Protein AF-A0A151EGR0-F1 (afdb_monomer_lite)

Sequence (224 aa):
MTYCTKCGKKNDDDAEFCSKCGVRLDTKDKKNSNKKQLKKTGKIIEEKAEEFGKSIEKAGIRFESKFENSIKDFQKWYDNKFKVAGPLIWSFLGLIILRLIISLMDRSGDDVVVLGEISDFLYSYLLILFGLMLLNFYNSYLNRTYKKQYRFISPAISTISCVVTLWILSKILIIIDTNLEIPFLASIANFIDEYIFVIFIVILLLGYCFELIIKPFAKEVSKK

Secondary structure (DSSP, 8-state):
-EE-TTT--EE-TT-SB-TTT--B---SHHHHHHHHHHHHHHHHHHHHHHHHHHHHHHHHHHHHHHHHHHHHHHHHHHHHHHGGGHHHHHHHHHHHHHHHHHHHHHHHHTT-HHHHHHHHHHHHTHHHHHHHHHHHHHHHHHHHHSHHHHTTTHHHHHHHHHHHHHHHHHHHHHHHHHHH--HHHHHHHHHHHHTHHHHHHHHHHHHHHIIIIIHHHHHHHTT-

Radius of gyration: 30.75 Å; chains: 1; bounding box: 93×49×62 Å

Foldseek 3Di:
DDADPPPRDDDDLPDQADPPPRHGDPPPVVVVVVVVVVVVVVVVVVVVVVVVVVVVVVVVVVCVVVVVVVCVVVVVVQCVPQPPCSLVVVLVVVLVVLLVQLVVLCVCCVVPVLSNVLSVLCVVCSVVSSVLSSLVSVLVSCCVVVVPVCLLVSQLSVLVSVLSVLLSQLVSLVSCCVRVVPVVSPVSSVVCVVCSVVSSVVSSVVSCCCSPPVVVVVVVVVVD

pLDDT: mean 88.91, std 9.88, range [49.28, 97.75]

Structure (mmCIF, N/CA/C/O backbone):
data_AF-A0A151EGR0-F1
#
_entry.id   AF-A0A151EGR0-F1
#
loop_
_atom_site.group_PDB
_atom_site.id
_atom_site.type_symbol
_atom_site.label_atom_id
_atom_site.label_alt_id
_atom_site.label_comp_id
_atom_site.label_asym_id
_atom_site.label_entity_id
_atom_site.label_seq_id
_atom_site.pdbx_PDB_ins_code
_atom_site.Cartn_x
_atom_site.Cartn_y
_atom_site.Cartn_z
_atom_site.occupancy
_atom_site.B_iso_or_equiv
_atom_site.auth_seq_id
_atom_site.auth_comp_id
_atom_site.auth_asym_id
_atom_site.auth_atom_id
_atom_site.pdbx_PDB_model_num
ATOM 1 N N . MET A 1 1 ? 52.424 20.381 -17.403 1.00 70.06 1 MET A N 1
ATOM 2 C CA . MET A 1 1 ? 53.885 20.595 -17.429 1.00 70.06 1 MET A CA 1
ATOM 3 C C . MET A 1 1 ? 54.249 21.759 -16.508 1.00 70.06 1 MET A C 1
ATOM 5 O O . MET A 1 1 ? 53.514 22.745 -16.510 1.00 70.06 1 MET A O 1
ATOM 9 N N . THR A 1 2 ? 55.365 21.702 -15.769 1.00 80.19 2 THR A N 1
ATOM 10 C CA . THR A 1 2 ? 55.778 22.789 -14.855 1.00 80.19 2 THR A CA 1
ATOM 11 C C . THR A 1 2 ? 57.109 23.412 -15.276 1.00 80.19 2 THR A C 1
ATOM 13 O O . THR A 1 2 ? 58.011 22.734 -15.769 1.00 80.19 2 THR A O 1
ATOM 16 N N . TYR A 1 3 ? 57.252 24.725 -15.113 1.00 84.06 3 TYR A N 1
ATOM 17 C CA . TYR A 1 3 ? 58.476 25.446 -15.462 1.00 84.06 3 TYR A CA 1
ATOM 18 C C . TYR A 1 3 ? 59.237 25.820 -14.198 1.00 84.06 3 TYR A C 1
ATOM 20 O O . TYR A 1 3 ? 58.665 26.299 -13.221 1.00 84.06 3 TYR A O 1
ATOM 28 N N . CYS A 1 4 ? 60.550 25.607 -14.219 1.00 84.62 4 CYS A N 1
ATOM 29 C CA . CYS A 1 4 ? 61.403 25.981 -13.104 1.00 84.62 4 CYS A CA 1
ATOM 30 C C . CYS A 1 4 ? 61.480 27.506 -12.971 1.00 84.62 4 CYS A C 1
ATOM 32 O O . CYS A 1 4 ? 61.985 28.182 -13.868 1.00 84.62 4 CYS A O 1
ATOM 34 N N . THR A 1 5 ? 61.073 28.036 -11.819 1.00 83.31 5 THR A N 1
ATOM 35 C CA . THR A 1 5 ? 61.094 29.477 -11.516 1.00 83.31 5 THR A CA 1
ATOM 36 C C . THR A 1 5 ? 62.506 30.066 -11.452 1.00 83.31 5 THR A C 1
ATOM 38 O O . THR A 1 5 ? 62.673 31.264 -11.644 1.00 83.31 5 THR A O 1
ATOM 41 N N . LYS A 1 6 ? 63.537 29.235 -11.231 1.00 83.81 6 LYS A N 1
ATOM 42 C CA . LYS A 1 6 ? 64.941 29.673 -11.136 1.00 83.81 6 LYS A CA 1
ATOM 43 C C . LYS A 1 6 ? 65.685 29.688 -12.476 1.00 83.81 6 LYS A C 1
ATOM 45 O O . LYS A 1 6 ? 66.577 30.503 -12.658 1.00 83.81 6 LYS A O 1
ATOM 50 N N . CYS A 1 7 ? 65.387 28.764 -13.394 1.00 86.88 7 CYS A N 1
ATOM 51 C CA . CYS A 1 7 ? 66.179 28.600 -14.628 1.00 86.88 7 CYS A CA 1
ATOM 52 C C . CYS A 1 7 ? 65.359 28.475 -15.919 1.00 86.88 7 CYS A C 1
ATOM 54 O O . CYS A 1 7 ? 65.934 28.241 -16.982 1.00 86.88 7 CYS A O 1
ATOM 56 N N . GLY A 1 8 ? 64.029 28.551 -15.833 1.00 85.44 8 GLY A N 1
ATOM 57 C CA . GLY A 1 8 ? 63.122 28.527 -16.981 1.00 85.44 8 GLY A CA 1
ATOM 58 C C . GLY A 1 8 ? 62.983 27.178 -17.694 1.00 85.44 8 GLY A C 1
ATOM 59 O O . GLY A 1 8 ? 62.190 27.072 -18.626 1.00 85.44 8 GLY A O 1
ATOM 60 N N . LYS A 1 9 ? 63.711 26.123 -17.290 1.00 87.44 9 LYS A N 1
ATOM 61 C CA . LYS A 1 9 ? 63.586 24.800 -17.928 1.00 87.44 9 LYS A CA 1
ATOM 62 C C . LYS A 1 9 ? 62.213 24.185 -17.635 1.00 87.44 9 LYS A C 1
ATOM 64 O O . LYS A 1 9 ? 61.754 24.177 -16.491 1.00 87.44 9 LYS A O 1
ATOM 69 N N . LYS A 1 10 ? 61.594 23.654 -18.690 1.00 87.94 10 LYS A N 1
ATOM 70 C CA . LYS A 1 10 ? 60.386 22.830 -18.642 1.00 87.94 10 LYS A CA 1
ATOM 71 C C . LYS A 1 10 ? 60.716 21.480 -17.997 1.00 87.94 10 LYS A C 1
ATOM 73 O O . LYS A 1 10 ? 61.691 20.844 -18.394 1.00 87.94 10 LYS A O 1
ATOM 78 N N . ASN A 1 11 ? 59.932 21.081 -17.004 1.00 84.44 11 ASN A N 1
ATOM 79 C CA . ASN A 1 11 ? 60.025 19.793 -16.323 1.00 84.44 11 ASN A CA 1
ATOM 80 C C . ASN A 1 11 ? 58.647 19.111 -16.317 1.00 84.44 11 ASN A C 1
ATOM 82 O O . ASN A 1 11 ? 57.614 19.765 -16.521 1.00 84.44 11 ASN A O 1
ATOM 86 N N . ASP A 1 12 ? 58.650 17.801 -16.088 1.00 79.88 12 ASP A N 1
ATOM 87 C CA . ASP A 1 12 ? 57.428 17.013 -15.932 1.00 79.88 12 ASP A CA 1
ATOM 88 C C . ASP A 1 12 ? 56.625 17.467 -14.710 1.00 79.88 12 ASP A C 1
ATOM 90 O O . ASP A 1 12 ? 57.178 18.013 -13.753 1.00 79.88 12 ASP A O 1
ATOM 94 N N . ASP A 1 13 ? 55.307 17.265 -14.751 1.00 74.31 13 ASP A N 1
ATOM 95 C CA . ASP A 1 13 ? 54.388 17.747 -13.708 1.00 74.31 13 ASP A CA 1
ATOM 96 C C . ASP A 1 13 ? 54.643 17.151 -12.327 1.00 74.31 13 ASP A C 1
ATOM 98 O O . ASP A 1 13 ? 54.387 17.810 -11.318 1.00 74.31 13 ASP A O 1
ATOM 102 N N . ASP A 1 14 ? 55.207 15.947 -12.298 1.00 75.69 14 ASP A N 1
ATOM 103 C CA . ASP A 1 14 ? 55.502 15.208 -11.075 1.00 75.69 14 ASP A CA 1
ATOM 104 C C . ASP A 1 14 ? 56.971 15.344 -10.635 1.00 75.69 14 ASP A C 1
ATOM 106 O O . ASP A 1 14 ? 57.386 14.742 -9.644 1.00 75.69 14 ASP A O 1
ATOM 110 N N . ALA A 1 15 ? 57.782 16.145 -11.339 1.00 75.88 15 ALA A N 1
ATOM 111 C CA . ALA A 1 15 ? 59.177 16.355 -10.974 1.00 75.88 15 ALA A CA 1
ATOM 112 C C . ALA A 1 15 ? 59.279 17.154 -9.661 1.00 75.88 15 ALA A C 1
ATOM 114 O O . ALA A 1 15 ? 58.929 18.331 -9.610 1.00 75.88 15 ALA A O 1
ATOM 115 N N . GLU A 1 16 ? 59.804 16.543 -8.591 1.00 80.44 16 GLU A N 1
ATOM 116 C CA . GLU A 1 16 ? 60.034 17.246 -7.313 1.00 80.44 16 GLU A CA 1
ATOM 117 C C . GLU A 1 16 ? 61.200 18.247 -7.388 1.00 80.44 16 GLU A C 1
ATOM 119 O O . GLU A 1 16 ? 61.268 19.192 -6.601 1.00 80.44 16 GLU A O 1
ATOM 124 N N . PHE A 1 17 ? 62.116 18.065 -8.341 1.00 84.88 17 PHE A N 1
ATOM 125 C CA . PHE A 1 17 ? 63.295 18.905 -8.533 1.00 84.88 17 PHE A CA 1
ATOM 126 C C . PHE A 1 17 ? 63.515 19.198 -10.016 1.00 84.88 17 PHE A C 1
ATOM 128 O O . PHE A 1 17 ? 63.256 18.368 -10.886 1.00 84.88 17 PHE A O 1
ATOM 135 N N . CYS A 1 18 ? 64.027 20.389 -10.318 1.00 88.31 18 CYS A N 1
ATOM 136 C CA . CYS A 1 18 ? 64.372 20.776 -11.677 1.00 88.31 18 CYS A CA 1
ATOM 137 C C . CYS A 1 18 ? 65.565 19.956 -12.183 1.00 88.31 18 CYS A C 1
ATOM 139 O O . CYS A 1 18 ? 66.672 20.081 -11.655 1.00 88.31 18 CYS A O 1
ATOM 141 N N . SER A 1 19 ? 65.374 19.245 -13.294 1.00 87.25 19 SER A N 1
ATOM 142 C CA . SER A 1 19 ? 66.401 18.436 -13.973 1.00 87.25 19 SER A CA 1
ATOM 143 C C . SER A 1 19 ? 67.631 19.220 -14.456 1.00 87.25 19 SER A C 1
ATOM 145 O O . SER A 1 19 ? 68.613 18.626 -14.886 1.00 87.25 19 SER A O 1
ATOM 147 N N . LYS A 1 20 ? 67.581 20.561 -14.453 1.00 87.50 20 LYS A N 1
ATOM 148 C CA . LYS A 1 20 ? 68.690 21.428 -14.894 1.00 87.50 20 LYS A CA 1
ATOM 149 C C . LYS A 1 20 ? 69.533 21.977 -13.755 1.00 87.50 20 LYS A C 1
ATOM 151 O O . LYS A 1 20 ? 70.743 22.063 -13.877 1.00 87.50 20 LYS A O 1
ATOM 156 N N . CYS A 1 21 ? 68.874 22.480 -12.717 1.00 88.69 21 CYS A N 1
ATOM 157 C CA . CYS A 1 21 ? 69.511 23.336 -11.716 1.00 88.69 21 CYS A CA 1
ATOM 158 C C . CYS A 1 21 ? 69.302 22.838 -10.285 1.00 88.69 21 CYS A C 1
ATOM 160 O O . CYS A 1 21 ? 69.657 23.546 -9.347 1.00 88.69 21 CYS A O 1
ATOM 162 N N . GLY A 1 22 ? 68.650 21.682 -10.114 1.00 81.44 22 GLY A N 1
ATOM 163 C CA . GLY A 1 22 ? 68.447 21.023 -8.825 1.00 81.44 22 GLY A CA 1
ATOM 164 C C . GLY A 1 22 ? 67.503 21.736 -7.854 1.00 81.44 22 GLY A C 1
ATOM 165 O O . GLY A 1 22 ? 67.323 21.261 -6.739 1.00 81.44 22 GLY A O 1
ATOM 166 N N . VAL A 1 23 ? 66.888 22.867 -8.233 1.00 85.06 23 VAL A N 1
ATOM 167 C CA . VAL A 1 23 ? 65.954 23.579 -7.343 1.00 85.06 23 VAL A CA 1
ATOM 168 C C . VAL A 1 23 ? 64.666 22.777 -7.191 1.00 85.06 23 VAL A C 1
ATOM 170 O O . VAL A 1 23 ? 64.171 22.213 -8.170 1.00 85.06 23 VAL A O 1
ATOM 173 N N . ARG A 1 24 ? 64.121 22.734 -5.975 1.00 83.38 24 ARG A N 1
ATOM 174 C CA . ARG A 1 24 ? 62.863 22.045 -5.690 1.00 83.38 24 ARG A CA 1
ATOM 175 C C . ARG A 1 24 ? 61.704 22.754 -6.391 1.00 83.38 24 ARG A C 1
ATOM 177 O O . ARG A 1 24 ? 61.621 23.979 -6.365 1.00 83.38 24 ARG A O 1
ATOM 184 N N . LEU A 1 25 ? 60.848 21.985 -7.048 1.00 78.56 25 LEU A N 1
ATOM 185 C CA . LEU A 1 25 ? 59.641 22.476 -7.701 1.00 78.56 25 LEU A CA 1
ATOM 186 C C . LEU A 1 25 ? 58.491 22.290 -6.703 1.00 78.56 25 LEU A C 1
ATOM 188 O O . LEU A 1 25 ? 58.202 21.165 -6.300 1.00 78.56 25 LEU A O 1
ATOM 192 N N . ASP A 1 26 ? 57.878 23.386 -6.244 1.00 66.62 26 ASP A N 1
ATOM 193 C CA . ASP A 1 26 ? 56.837 23.359 -5.204 1.00 66.62 26 ASP A CA 1
ATOM 194 C C . ASP A 1 26 ? 55.512 22.785 -5.733 1.00 66.62 26 ASP A C 1
ATOM 196 O O . ASP A 1 26 ? 54.554 23.485 -6.061 1.00 66.62 26 ASP A O 1
ATOM 200 N N . THR A 1 27 ? 55.446 21.461 -5.835 1.00 57.91 27 THR A N 1
ATOM 201 C CA . THR A 1 27 ? 54.224 20.711 -6.159 1.00 57.91 27 THR A CA 1
ATOM 202 C C . THR A 1 27 ? 53.414 20.348 -4.905 1.00 57.91 27 THR A C 1
ATOM 204 O O . THR A 1 27 ? 52.258 19.930 -5.016 1.00 57.91 27 THR A O 1
ATOM 207 N N . LYS A 1 28 ? 53.964 20.552 -3.693 1.00 51.94 28 LYS A N 1
ATOM 208 C CA . LYS A 1 28 ? 53.334 20.163 -2.412 1.00 51.94 28 LYS A CA 1
ATOM 209 C C . LYS A 1 28 ? 52.371 21.214 -1.836 1.00 51.94 28 LYS A C 1
ATOM 211 O O . LYS A 1 28 ? 51.365 20.830 -1.233 1.00 51.94 28 LYS A O 1
ATOM 216 N N . ASP A 1 29 ? 52.556 22.502 -2.122 1.00 52.28 29 ASP A N 1
ATOM 217 C CA . ASP A 1 29 ? 51.692 23.567 -1.578 1.00 52.28 29 ASP A CA 1
ATOM 218 C C . ASP A 1 29 ? 50.311 23.674 -2.244 1.00 52.28 29 ASP A C 1
ATOM 220 O O . ASP A 1 29 ? 49.332 24.091 -1.611 1.00 52.28 29 ASP A O 1
ATOM 224 N N . LYS A 1 30 ? 50.167 23.191 -3.485 1.00 49.75 30 LYS A N 1
ATOM 225 C CA . LYS A 1 30 ? 48.862 23.111 -4.168 1.00 49.75 30 LYS A CA 1
ATOM 226 C C . LYS A 1 30 ? 47.950 22.011 -3.609 1.00 49.75 30 LYS A C 1
ATOM 228 O O . LYS A 1 30 ? 46.731 22.132 -3.696 1.00 49.75 30 LYS A O 1
ATOM 233 N N . LYS A 1 31 ? 48.496 20.946 -3.003 1.00 49.28 31 LYS A N 1
ATOM 234 C CA . LYS A 1 31 ? 47.689 19.855 -2.417 1.00 49.28 31 LYS A CA 1
ATOM 235 C C . LYS A 1 31 ? 47.110 20.224 -1.043 1.00 49.28 31 LYS A C 1
ATOM 237 O O . LYS A 1 31 ? 45.963 19.883 -0.760 1.00 49.28 31 LYS A O 1
ATOM 242 N N . ASN A 1 32 ? 47.849 20.961 -0.208 1.00 51.75 32 ASN A N 1
ATOM 243 C CA . ASN A 1 32 ? 47.396 21.335 1.142 1.00 51.75 32 ASN A CA 1
ATOM 244 C C . ASN A 1 32 ? 46.374 22.485 1.158 1.00 51.75 32 ASN A C 1
ATOM 246 O O . ASN A 1 32 ? 45.418 22.447 1.937 1.00 51.75 32 ASN A O 1
ATOM 250 N N . SER A 1 33 ? 46.529 23.473 0.276 1.00 53.38 33 SER A N 1
ATOM 251 C CA . SER A 1 33 ? 45.564 24.568 0.096 1.00 53.38 33 SER A CA 1
ATOM 252 C C . SER A 1 33 ? 44.221 24.061 -0.453 1.00 53.38 33 SER A C 1
ATOM 254 O O . SER A 1 33 ? 43.174 24.366 0.126 1.00 53.38 33 SER A O 1
ATOM 256 N N . ASN A 1 34 ? 44.249 23.176 -1.459 1.00 56.66 34 ASN A N 1
ATOM 257 C CA . ASN A 1 34 ? 43.052 22.513 -1.990 1.00 56.66 34 ASN A CA 1
ATOM 258 C C . ASN A 1 34 ? 42.348 21.627 -0.951 1.00 56.66 34 ASN A C 1
ATOM 260 O O . ASN A 1 34 ? 41.127 21.679 -0.836 1.00 56.66 34 ASN A O 1
ATOM 264 N N . LYS A 1 35 ? 43.082 20.857 -0.132 1.00 60.31 35 LYS A N 1
ATOM 265 C CA . LYS A 1 35 ? 42.478 19.996 0.905 1.00 60.31 35 LYS A CA 1
ATOM 266 C C . LYS A 1 35 ? 41.787 20.805 2.012 1.00 60.31 35 LYS A C 1
ATOM 268 O O . LYS A 1 35 ? 40.747 20.392 2.525 1.00 60.31 35 LYS A O 1
ATOM 273 N N . LYS A 1 36 ? 42.335 21.974 2.369 1.00 65.12 36 LYS A N 1
ATOM 274 C CA . LYS A 1 36 ? 41.753 22.877 3.378 1.00 65.12 36 LYS A CA 1
ATOM 275 C C . LYS A 1 36 ? 40.516 23.610 2.846 1.00 65.12 36 LYS A C 1
ATOM 277 O O . LYS A 1 36 ? 39.546 23.753 3.589 1.00 65.12 36 LYS A O 1
ATOM 282 N N . GLN A 1 37 ? 40.517 24.006 1.569 1.00 67.06 37 GLN A N 1
ATOM 283 C CA . GLN A 1 37 ? 39.325 24.533 0.896 1.00 67.06 37 GLN A CA 1
ATOM 284 C C . GLN A 1 37 ? 38.228 23.471 0.771 1.00 67.06 37 GLN A C 1
ATOM 286 O O . GLN A 1 37 ? 37.110 23.739 1.197 1.00 67.06 37 GLN A O 1
ATOM 291 N N . LEU A 1 38 ? 38.542 22.248 0.321 1.00 70.19 38 LEU A N 1
ATOM 292 C CA . LEU A 1 38 ? 37.562 21.157 0.214 1.00 70.19 38 LEU A CA 1
ATOM 293 C C . LEU A 1 38 ? 36.887 20.850 1.559 1.00 70.19 38 LEU A C 1
ATOM 295 O O . LEU A 1 38 ? 35.674 20.680 1.623 1.00 70.19 38 LEU A O 1
ATOM 299 N N . LYS A 1 39 ? 37.663 20.833 2.651 1.00 75.81 39 LYS A N 1
ATOM 300 C CA . LYS A 1 39 ? 37.149 20.561 4.002 1.00 75.81 39 LYS A CA 1
ATOM 301 C C . LYS A 1 39 ? 36.261 21.693 4.533 1.00 75.81 39 LYS A C 1
ATOM 303 O O . LYS A 1 39 ? 35.271 21.422 5.204 1.00 75.81 39 LYS A O 1
ATOM 308 N N . LYS A 1 40 ? 36.589 22.954 4.224 1.00 80.06 40 LYS A N 1
ATOM 309 C CA . LYS A 1 40 ? 35.762 24.115 4.595 1.00 80.06 40 LYS A CA 1
ATOM 310 C C . LYS A 1 40 ? 34.459 24.146 3.791 1.00 80.06 40 LYS A C 1
ATOM 312 O O . LYS A 1 40 ? 33.405 24.371 4.370 1.00 80.06 40 LYS A O 1
ATOM 317 N N . THR A 1 41 ? 34.528 23.869 2.490 1.00 80.06 41 THR A N 1
ATOM 318 C CA . THR A 1 41 ? 33.354 23.781 1.613 1.00 80.06 41 THR A CA 1
ATOM 319 C C . THR A 1 41 ? 32.446 22.618 2.012 1.00 80.06 41 THR A C 1
ATOM 321 O O . THR A 1 41 ? 31.243 22.816 2.116 1.00 80.06 41 THR A O 1
ATOM 324 N N . GLY A 1 42 ? 33.009 21.446 2.328 1.00 83.44 42 GLY A N 1
ATOM 325 C CA . GLY A 1 42 ? 32.249 20.301 2.839 1.00 83.44 42 GLY A CA 1
ATOM 326 C C . GLY A 1 42 ? 31.495 20.625 4.128 1.00 83.44 42 GLY A C 1
ATOM 327 O O . GLY A 1 42 ? 30.305 20.356 4.210 1.00 83.44 42 GLY A O 1
ATOM 328 N N . LYS A 1 43 ? 32.145 21.311 5.079 1.00 87.81 43 LYS A N 1
ATOM 329 C CA . LYS A 1 43 ? 31.505 21.717 6.338 1.00 87.81 43 LYS A CA 1
ATOM 330 C C . LYS A 1 43 ? 30.354 22.714 6.132 1.00 87.81 43 LYS A C 1
ATOM 332 O O . LYS A 1 43 ? 29.319 22.587 6.767 1.00 87.81 43 LYS A O 1
ATOM 337 N N . ILE A 1 44 ? 30.501 23.668 5.207 1.00 87.25 44 ILE A N 1
ATOM 338 C CA . ILE A 1 44 ? 29.427 24.621 4.863 1.00 87.25 44 ILE A CA 1
ATOM 339 C C . ILE A 1 44 ? 28.251 23.906 4.181 1.00 87.25 44 ILE A C 1
ATOM 341 O O . ILE A 1 44 ? 27.098 24.263 4.406 1.00 87.25 44 ILE A O 1
ATOM 345 N N . ILE A 1 45 ? 28.529 22.918 3.325 1.00 87.88 45 ILE A N 1
ATOM 346 C CA . ILE A 1 45 ? 27.488 22.112 2.672 1.00 87.88 45 ILE A CA 1
ATOM 347 C C . ILE A 1 45 ? 26.755 21.252 3.705 1.00 87.88 45 ILE A C 1
ATOM 349 O O . ILE A 1 45 ? 25.534 21.181 3.654 1.00 87.88 45 ILE A O 1
ATOM 353 N N . GLU A 1 46 ? 27.476 20.654 4.652 1.00 88.94 46 GLU A N 1
ATOM 354 C CA . GLU A 1 46 ? 26.908 19.857 5.743 1.00 88.94 46 GLU A CA 1
ATOM 355 C C . GLU A 1 46 ? 26.011 20.707 6.654 1.00 88.94 46 GLU A C 1
ATOM 357 O O . GLU A 1 46 ? 24.855 20.354 6.864 1.00 88.94 46 GLU A O 1
ATOM 362 N N . GLU A 1 47 ? 26.481 21.884 7.084 1.00 92.69 47 GLU A N 1
ATOM 363 C CA . GLU A 1 47 ? 25.692 22.829 7.890 1.00 92.69 47 GLU A CA 1
ATOM 364 C C . GLU A 1 47 ? 24.417 23.287 7.149 1.00 92.69 47 GLU A C 1
ATOM 366 O O . GLU A 1 47 ? 23.331 23.300 7.730 1.00 92.69 47 GLU A O 1
ATOM 371 N N . LYS A 1 48 ? 24.510 23.592 5.844 1.00 90.00 48 LYS A N 1
ATOM 372 C CA . LYS A 1 48 ? 23.341 23.956 5.019 1.00 90.00 48 LYS A CA 1
ATOM 373 C C . LYS A 1 48 ? 22.383 22.789 4.792 1.00 90.00 48 LYS A C 1
ATOM 375 O O . LYS A 1 48 ? 21.173 23.000 4.764 1.00 90.00 48 LYS A O 1
ATOM 380 N N . ALA A 1 49 ? 22.901 21.579 4.601 1.00 88.06 49 ALA A N 1
ATOM 381 C CA . ALA A 1 49 ? 22.086 20.382 4.444 1.00 88.06 49 ALA A CA 1
ATOM 382 C C . ALA A 1 49 ? 21.347 20.048 5.746 1.00 88.06 49 ALA A C 1
ATOM 384 O O . ALA A 1 49 ? 20.175 19.682 5.701 1.00 88.06 49 ALA A O 1
ATOM 385 N N . GLU A 1 50 ? 21.991 20.236 6.899 1.00 93.69 50 GLU A N 1
ATOM 386 C CA . GLU A 1 50 ? 21.376 20.044 8.212 1.00 93.69 50 GLU A CA 1
ATOM 387 C C . GLU A 1 50 ? 20.286 21.092 8.487 1.00 93.69 50 GLU A C 1
ATOM 389 O O . GLU A 1 50 ? 19.193 20.753 8.946 1.00 93.69 50 GLU A O 1
ATOM 394 N N . GLU A 1 51 ? 20.537 22.362 8.158 1.00 93.94 51 GLU A N 1
ATOM 395 C CA . GLU A 1 51 ? 19.542 23.434 8.276 1.00 93.94 51 GLU A CA 1
ATOM 396 C C . GLU A 1 51 ? 18.341 23.194 7.348 1.00 93.94 51 GLU A C 1
ATOM 398 O O . GLU A 1 51 ? 17.184 23.289 7.775 1.00 93.94 51 GLU A O 1
ATOM 403 N N . PHE A 1 52 ? 18.603 22.798 6.101 1.00 89.69 52 PHE A N 1
ATOM 404 C CA . PHE A 1 52 ? 17.570 22.418 5.144 1.00 89.69 52 PHE A CA 1
ATOM 405 C C . PHE A 1 52 ? 16.774 21.201 5.627 1.00 89.69 52 PHE A C 1
ATOM 407 O O . PHE A 1 52 ? 15.544 21.249 5.627 1.00 89.69 52 PHE A O 1
ATOM 414 N N . GLY A 1 53 ? 17.443 20.161 6.132 1.00 89.75 53 GLY A N 1
ATOM 415 C CA . GLY A 1 53 ? 16.809 18.976 6.712 1.00 89.75 53 GLY A CA 1
ATOM 416 C C . GLY A 1 53 ? 15.876 19.332 7.868 1.00 89.75 53 GLY A C 1
ATOM 417 O O . GLY A 1 53 ? 14.702 18.973 7.839 1.00 89.75 53 GLY A O 1
ATOM 418 N N . LYS A 1 54 ? 16.343 20.151 8.818 1.00 94.25 54 LYS A N 1
ATOM 419 C CA . LYS A 1 54 ? 15.524 20.660 9.935 1.00 94.25 54 LYS A CA 1
ATOM 420 C C . LYS A 1 54 ? 14.339 21.504 9.457 1.00 94.25 54 LYS A C 1
ATOM 422 O O . LYS A 1 54 ? 13.282 21.511 10.093 1.00 94.25 54 LYS A O 1
ATOM 427 N N . SER A 1 55 ? 14.496 22.245 8.359 1.00 91.50 55 SER A N 1
ATOM 428 C CA . SER A 1 55 ? 13.417 23.049 7.775 1.00 91.50 55 SER A CA 1
ATOM 429 C C . SER A 1 55 ? 12.347 22.178 7.106 1.00 91.50 55 SER A C 1
ATOM 431 O O . SER A 1 55 ? 11.156 22.408 7.332 1.00 91.50 55 SER A O 1
ATOM 433 N N . ILE A 1 56 ? 12.763 21.138 6.372 1.00 89.56 56 ILE A N 1
ATOM 434 C CA . ILE A 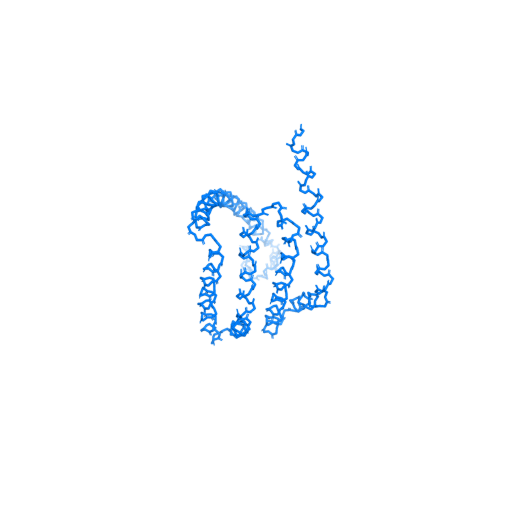1 56 ? 11.878 20.151 5.748 1.00 89.56 56 ILE A CA 1
ATOM 435 C C . ILE A 1 56 ? 11.160 19.340 6.811 1.00 89.56 56 ILE A C 1
ATOM 437 O O . ILE A 1 56 ? 9.955 19.174 6.705 1.00 89.56 56 ILE A O 1
ATOM 441 N N . GLU A 1 57 ? 11.853 18.886 7.850 1.00 91.62 57 GLU A N 1
ATOM 442 C CA . GLU A 1 57 ? 11.249 18.120 8.940 1.00 91.62 57 GLU A CA 1
ATOM 443 C C . GLU A 1 57 ? 10.121 18.925 9.605 1.00 91.62 57 GLU A C 1
ATOM 445 O O . GLU A 1 57 ? 8.985 18.467 9.709 1.00 91.62 57 GLU A O 1
ATOM 450 N N . LYS A 1 58 ? 10.378 20.193 9.950 1.00 92.81 58 LYS A N 1
ATOM 451 C CA . LYS A 1 58 ? 9.358 21.083 10.533 1.00 92.81 58 LYS A CA 1
ATOM 452 C C . LYS A 1 58 ? 8.229 21.429 9.560 1.00 92.81 58 LYS A C 1
ATOM 454 O O . LYS A 1 58 ? 7.096 21.666 9.991 1.00 92.81 58 LYS A O 1
ATOM 459 N N . ALA A 1 59 ? 8.518 21.551 8.265 1.00 88.25 59 ALA A N 1
ATOM 460 C CA . ALA A 1 59 ? 7.494 21.759 7.243 1.00 88.25 59 ALA A CA 1
ATOM 461 C C . ALA A 1 59 ? 6.631 20.501 7.071 1.00 88.25 59 ALA A C 1
ATOM 463 O O . ALA A 1 59 ? 5.408 20.615 7.064 1.00 88.25 59 ALA A O 1
ATOM 464 N N . GLY A 1 60 ? 7.262 19.329 7.043 1.00 88.25 60 GLY A N 1
ATOM 465 C CA . GLY A 1 60 ? 6.652 18.008 6.965 1.00 88.25 60 GLY A CA 1
ATOM 466 C C . GLY A 1 60 ? 5.720 17.753 8.138 1.00 88.25 60 GLY A C 1
ATOM 467 O O . GLY A 1 60 ? 4.539 17.553 7.908 1.00 88.25 60 GLY A O 1
ATOM 468 N N . ILE A 1 61 ? 6.185 17.912 9.381 1.00 90.50 61 ILE A N 1
ATOM 469 C CA . ILE A 1 61 ? 5.359 17.710 10.587 1.00 90.50 61 ILE A CA 1
ATOM 470 C C . ILE A 1 61 ? 4.121 18.631 10.591 1.00 90.50 61 ILE A C 1
ATOM 472 O O . ILE A 1 61 ? 3.010 18.233 10.958 1.00 90.50 61 ILE A O 1
ATOM 476 N N . ARG A 1 62 ? 4.274 19.895 10.168 1.00 89.25 62 ARG A N 1
ATOM 477 C CA . ARG A 1 62 ? 3.143 20.842 10.085 1.00 89.25 62 ARG A CA 1
ATOM 478 C C . ARG A 1 62 ? 2.188 20.515 8.943 1.00 89.25 62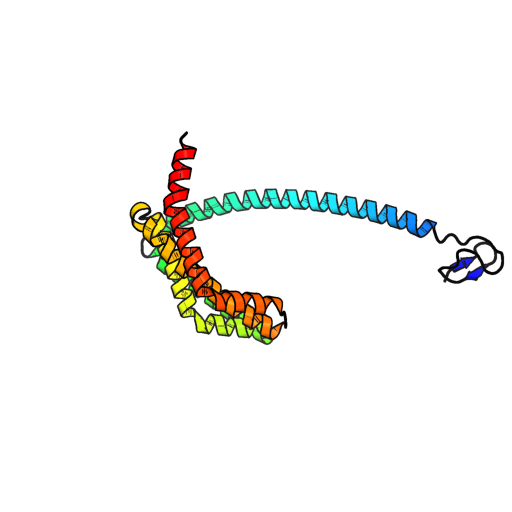 ARG A C 1
ATOM 480 O O . ARG A 1 62 ? 0.984 20.722 9.087 1.00 89.25 62 ARG A O 1
ATOM 487 N N . PHE A 1 63 ? 2.716 20.057 7.814 1.00 90.19 63 PHE A N 1
ATOM 488 C CA . PHE A 1 63 ? 1.915 19.627 6.680 1.00 90.19 63 PHE A CA 1
ATOM 489 C C . PHE A 1 63 ? 1.145 18.350 7.023 1.00 90.19 63 PHE A C 1
ATOM 491 O O . PHE A 1 63 ? -0.068 18.332 6.865 1.00 90.19 63 PHE A O 1
ATOM 498 N N . GLU A 1 64 ? 1.818 17.348 7.583 1.00 86.00 64 GLU A N 1
ATOM 499 C CA . GLU A 1 64 ? 1.264 16.068 8.023 1.00 86.00 64 GLU A CA 1
ATOM 500 C C . GLU A 1 64 ? 0.133 16.270 9.029 1.00 86.00 64 GLU A C 1
ATOM 502 O O . GLU A 1 64 ? -0.981 15.830 8.781 1.00 86.00 64 GLU A O 1
ATOM 507 N N . SER A 1 65 ? 0.352 17.037 10.101 1.00 89.50 65 SER A N 1
ATOM 508 C CA . SER A 1 65 ? -0.699 17.287 11.102 1.00 89.50 65 SER A CA 1
ATOM 509 C C . SER A 1 65 ? -1.926 18.015 10.535 1.00 89.50 65 SER A C 1
ATOM 511 O O . SER A 1 65 ? -3.063 17.664 10.861 1.00 89.50 65 SER A O 1
ATOM 513 N N . LYS A 1 66 ? -1.737 19.013 9.657 1.00 91.00 66 LYS A N 1
ATOM 514 C CA . LYS A 1 66 ? -2.857 19.689 8.976 1.00 91.00 66 LYS A CA 1
ATOM 515 C C . LYS A 1 66 ? -3.576 18.762 8.001 1.00 91.00 66 LYS A C 1
ATOM 517 O O . LYS A 1 66 ? -4.805 18.758 7.957 1.00 91.00 66 LYS A O 1
ATOM 522 N N . PHE A 1 67 ? -2.816 18.003 7.222 1.00 89.75 67 PHE A N 1
ATOM 523 C CA . PHE A 1 67 ? -3.338 17.086 6.222 1.00 89.75 67 PHE A CA 1
ATOM 524 C C . PHE A 1 67 ? -4.104 15.937 6.882 1.00 89.75 67 PHE A C 1
ATOM 526 O O . PHE A 1 67 ? -5.224 15.646 6.476 1.00 89.75 67 PHE A O 1
ATOM 533 N N . GLU A 1 68 ? -3.577 15.367 7.965 1.00 89.06 68 GLU A N 1
ATOM 534 C CA . GLU A 1 68 ? -4.253 14.352 8.767 1.00 89.06 68 GLU A CA 1
ATOM 535 C C . GLU A 1 68 ? -5.592 14.837 9.312 1.00 89.06 68 GLU A C 1
ATOM 537 O O . GLU A 1 68 ? -6.587 14.120 9.212 1.00 89.06 68 GLU A O 1
ATOM 542 N N . ASN A 1 69 ? -5.632 16.031 9.909 1.00 90.50 69 ASN A N 1
ATOM 543 C CA . ASN A 1 69 ? -6.874 16.571 10.457 1.00 90.50 69 ASN A CA 1
ATOM 544 C C . ASN A 1 69 ? -7.901 16.811 9.342 1.00 90.50 69 ASN A C 1
ATOM 546 O O . ASN A 1 69 ? -9.049 16.394 9.474 1.00 90.50 69 ASN A O 1
ATOM 550 N N . SER A 1 70 ? -7.464 17.362 8.205 1.00 91.50 70 SER A N 1
ATOM 551 C CA . SER A 1 70 ? -8.308 17.544 7.018 1.00 91.50 70 SER A CA 1
ATOM 552 C C . SER A 1 70 ? -8.867 16.216 6.490 1.00 91.50 70 SER A C 1
ATOM 554 O O . SER A 1 70 ? -10.067 16.103 6.234 1.00 91.50 70 SER A O 1
ATOM 556 N N . ILE A 1 71 ? -8.031 15.174 6.393 1.00 88.50 71 ILE A N 1
ATOM 557 C CA . ILE A 1 71 ? -8.469 13.833 5.987 1.00 88.50 71 ILE A CA 1
ATOM 558 C C . ILE A 1 71 ? -9.468 13.262 6.990 1.00 88.50 71 ILE A C 1
ATOM 560 O O . ILE A 1 71 ? -10.491 12.729 6.570 1.00 88.50 71 ILE A O 1
ATOM 564 N N . LYS A 1 72 ? -9.201 13.358 8.298 1.00 88.81 72 LYS A N 1
ATOM 565 C CA . LYS A 1 72 ? -10.092 12.829 9.344 1.00 88.81 72 LYS A CA 1
ATOM 566 C C . LYS A 1 72 ? -11.463 13.500 9.292 1.00 88.81 72 LYS A C 1
ATOM 568 O O . LYS A 1 72 ? -12.479 12.805 9.351 1.00 88.81 72 LYS A O 1
ATOM 573 N N . ASP A 1 73 ? -11.497 14.820 9.134 1.00 91.88 73 ASP A N 1
ATOM 574 C CA . ASP A 1 73 ? -12.738 15.588 9.035 1.00 91.88 73 ASP A CA 1
ATOM 575 C C . ASP A 1 73 ? -13.508 15.244 7.757 1.00 91.88 73 ASP A C 1
ATOM 577 O O . ASP A 1 73 ? -14.707 14.949 7.816 1.00 91.88 73 ASP A O 1
ATOM 581 N N . PHE A 1 74 ? -12.814 15.183 6.616 1.00 90.44 74 PHE A N 1
ATOM 582 C CA . PHE A 1 74 ? -13.401 14.751 5.351 1.00 90.44 74 PHE A CA 1
ATOM 583 C C . PHE A 1 74 ? -13.955 13.328 5.448 1.00 90.44 74 PHE A C 1
ATOM 585 O O . PHE A 1 74 ? -15.093 13.078 5.060 1.00 90.44 74 PHE A O 1
ATOM 592 N N . GLN A 1 75 ? -13.183 12.394 6.004 1.00 86.62 75 GLN A N 1
ATOM 593 C CA . GLN A 1 75 ? -13.568 10.996 6.146 1.00 86.62 75 GLN A CA 1
ATOM 594 C C . GLN A 1 75 ? -14.789 10.845 7.051 1.00 86.62 75 GLN A C 1
ATOM 596 O O . GLN A 1 75 ? -15.706 10.102 6.716 1.00 86.62 75 GLN A O 1
ATOM 601 N N . LYS A 1 76 ? -14.850 11.585 8.163 1.00 88.06 76 LYS A N 1
ATOM 602 C CA . LYS A 1 76 ? -16.004 11.579 9.068 1.00 88.06 76 LYS A CA 1
ATOM 603 C C . LYS A 1 76 ? -17.252 12.137 8.388 1.00 88.06 76 LYS A C 1
ATOM 605 O O . LYS A 1 76 ? -18.325 11.544 8.490 1.00 88.06 76 LYS A O 1
ATOM 610 N N . TRP A 1 77 ? -17.120 13.259 7.682 1.00 92.50 77 TRP A N 1
ATOM 611 C CA . TRP A 1 77 ? -18.207 13.829 6.887 1.00 92.50 77 TRP A CA 1
ATOM 612 C C . TRP A 1 77 ? -18.690 12.849 5.808 1.00 92.50 77 TRP A C 1
ATOM 614 O O . TRP A 1 77 ? -19.892 12.630 5.652 1.00 92.50 77 TRP A O 1
ATOM 624 N N . TYR A 1 78 ? -17.752 12.219 5.107 1.00 88.12 78 TYR A N 1
ATOM 625 C CA . TYR A 1 78 ? -18.011 11.293 4.017 1.00 88.12 78 TYR A CA 1
ATOM 626 C C . TYR A 1 78 ? -18.696 10.008 4.496 1.00 88.12 78 TYR A C 1
ATOM 628 O O . TYR A 1 78 ? -19.738 9.629 3.957 1.00 88.12 78 TYR A O 1
ATOM 636 N N . ASP A 1 79 ? -18.163 9.377 5.547 1.00 86.75 79 ASP A N 1
ATOM 637 C CA . ASP A 1 79 ? -18.731 8.177 6.170 1.00 86.75 79 ASP A CA 1
ATOM 638 C C . ASP A 1 79 ? -20.159 8.464 6.678 1.00 86.75 79 ASP A C 1
ATOM 640 O O . ASP A 1 79 ? -21.059 7.641 6.501 1.00 86.75 79 ASP A O 1
ATOM 644 N N . ASN A 1 80 ? -20.410 9.658 7.231 1.00 88.62 80 ASN A N 1
ATOM 645 C CA . ASN A 1 80 ? -21.748 10.071 7.664 1.00 88.62 80 ASN A CA 1
ATOM 646 C C . ASN A 1 80 ? -22.722 10.266 6.493 1.00 88.62 80 ASN A C 1
ATOM 648 O O . ASN A 1 80 ? -23.897 9.906 6.607 1.00 88.62 80 ASN A O 1
ATOM 652 N N . LYS A 1 81 ? -22.250 10.839 5.380 1.00 93.38 81 LYS A N 1
ATOM 653 C CA . LYS A 1 81 ? -23.088 11.174 4.223 1.00 93.38 81 LYS A CA 1
ATOM 654 C C . LYS A 1 81 ? -23.427 9.955 3.367 1.00 93.38 81 LYS A C 1
ATOM 656 O O . LYS A 1 81 ? -24.580 9.799 2.976 1.00 93.38 81 LYS A O 1
ATOM 661 N N . PHE A 1 82 ? -22.447 9.099 3.086 1.00 91.19 82 PHE A N 1
ATOM 662 C CA . PHE A 1 82 ? -22.589 7.998 2.125 1.00 91.19 82 PHE A CA 1
ATOM 663 C C . PHE A 1 82 ? -22.659 6.610 2.775 1.00 91.19 82 PHE A C 1
ATOM 665 O O . PHE A 1 82 ? -23.113 5.664 2.130 1.00 91.19 82 PHE A O 1
ATOM 672 N N . LYS A 1 83 ? -22.276 6.470 4.054 1.00 91.81 83 LYS A N 1
ATOM 673 C CA . LYS A 1 83 ? -22.376 5.223 4.836 1.00 91.81 83 LYS A CA 1
ATOM 674 C C . LYS A 1 83 ? -21.834 4.014 4.049 1.00 91.81 83 LYS A C 1
ATOM 676 O O . LYS A 1 83 ? -20.713 4.055 3.555 1.00 91.81 83 LYS A O 1
ATOM 681 N N . VAL A 1 84 ? -22.638 2.959 3.890 1.00 91.25 84 VAL A N 1
ATOM 682 C CA . VAL A 1 84 ? -22.279 1.706 3.196 1.00 91.25 84 VAL A CA 1
ATOM 683 C C . VAL A 1 84 ? -21.994 1.910 1.701 1.00 91.25 84 VAL A C 1
ATOM 685 O O . VAL A 1 84 ? -21.242 1.131 1.119 1.00 91.25 84 VAL A O 1
ATOM 688 N N . ALA A 1 85 ? -22.548 2.956 1.075 1.00 94.00 85 ALA A N 1
ATOM 689 C CA . ALA A 1 85 ? -22.259 3.294 -0.320 1.00 94.00 85 ALA A CA 1
ATOM 690 C C . ALA A 1 85 ? -20.913 4.023 -0.485 1.00 94.00 85 ALA A C 1
ATOM 692 O O . ALA A 1 85 ? -20.369 4.071 -1.587 1.00 94.00 85 ALA A O 1
ATOM 693 N N . GLY A 1 86 ? -20.353 4.568 0.599 1.00 93.12 86 GLY A N 1
ATOM 694 C CA . GLY A 1 86 ? -19.096 5.311 0.577 1.00 93.12 86 GLY A CA 1
ATOM 695 C C . GLY A 1 86 ? -17.919 4.510 0.001 1.00 93.12 86 GLY A C 1
ATOM 696 O O . GLY A 1 86 ? -17.309 4.949 -0.971 1.00 93.12 86 GLY A O 1
ATOM 697 N N . PRO A 1 87 ? -17.605 3.313 0.527 1.00 94.94 87 PRO A N 1
ATOM 698 C CA . PRO A 1 87 ? -16.533 2.477 -0.016 1.00 94.94 87 PRO A CA 1
ATOM 699 C C . PRO A 1 87 ? -16.665 2.191 -1.516 1.00 94.94 87 PRO A C 1
ATOM 701 O O . PRO A 1 87 ? -15.671 2.220 -2.239 1.00 94.94 87 PRO A O 1
ATOM 704 N N . LEU A 1 88 ? -17.889 1.970 -2.001 1.00 95.75 88 LEU A N 1
ATOM 705 C CA . LEU A 1 88 ? -18.154 1.722 -3.416 1.00 95.75 88 LEU A CA 1
ATOM 706 C C . LEU A 1 88 ? -17.844 2.956 -4.273 1.00 95.75 88 LEU A C 1
ATOM 708 O O . LEU A 1 88 ? -17.141 2.848 -5.275 1.00 95.75 88 LEU A O 1
ATOM 712 N N . ILE A 1 89 ? -18.312 4.136 -3.856 1.00 95.38 89 ILE A N 1
ATOM 713 C CA . ILE A 1 89 ? -18.041 5.401 -4.553 1.00 95.38 89 ILE A CA 1
ATOM 714 C C . ILE A 1 89 ? -16.531 5.680 -4.593 1.00 95.38 89 ILE A C 1
ATOM 716 O O . ILE A 1 89 ? -16.009 6.032 -5.649 1.00 95.38 89 ILE A O 1
ATOM 720 N N . TRP A 1 90 ? -15.811 5.476 -3.484 1.00 93.69 90 TRP A N 1
ATOM 721 C CA . TRP A 1 90 ? -14.347 5.611 -3.450 1.00 93.69 90 TRP A CA 1
ATOM 722 C C . TRP A 1 90 ? -13.633 4.618 -4.366 1.00 93.69 90 TRP A C 1
ATOM 724 O O . TRP A 1 90 ? -12.655 4.985 -5.014 1.00 93.69 90 TRP A O 1
ATOM 734 N N . SER A 1 91 ? -14.136 3.385 -4.460 1.00 96.31 91 SER A N 1
ATOM 735 C CA . SER A 1 91 ? -13.602 2.374 -5.380 1.00 96.31 91 SER A CA 1
ATOM 736 C C . SER A 1 91 ? -13.749 2.825 -6.831 1.00 96.31 91 SER A C 1
ATOM 738 O O . SER A 1 91 ? -12.793 2.744 -7.594 1.00 96.31 91 SER A O 1
ATOM 740 N N . PHE A 1 92 ? -14.919 3.352 -7.209 1.00 97.12 92 PHE A N 1
ATOM 741 C CA . PHE A 1 92 ? -15.150 3.874 -8.558 1.00 97.12 92 PHE A CA 1
ATOM 742 C C . PHE A 1 92 ? -14.311 5.111 -8.859 1.00 97.12 92 PHE A C 1
ATOM 744 O O . PHE A 1 92 ? -13.726 5.202 -9.935 1.00 97.12 92 PHE A O 1
ATOM 751 N N . LEU A 1 93 ? -14.216 6.050 -7.916 1.00 96.31 93 LEU A N 1
ATOM 752 C CA . LEU A 1 93 ? -13.364 7.225 -8.077 1.00 96.31 93 LEU A CA 1
ATOM 753 C C . LEU A 1 93 ? -11.902 6.811 -8.276 1.00 96.31 93 LEU A C 1
ATOM 755 O O . LEU A 1 93 ? -11.232 7.303 -9.179 1.00 96.31 93 LEU A O 1
ATOM 759 N N . GLY A 1 94 ? -11.428 5.867 -7.468 1.00 95.81 94 GLY A N 1
ATOM 760 C CA . GLY A 1 94 ? -10.090 5.319 -7.604 1.00 95.81 94 GLY A CA 1
ATOM 761 C C . GLY A 1 94 ? -9.874 4.570 -8.917 1.00 95.81 94 GLY A C 1
ATOM 762 O O . GLY A 1 94 ? -8.823 4.733 -9.521 1.00 95.81 94 GLY A O 1
ATOM 763 N N . LEU A 1 95 ? -10.878 3.847 -9.419 1.00 96.69 95 LEU A N 1
ATOM 764 C CA . LEU A 1 95 ? -10.832 3.217 -10.740 1.00 96.69 95 LEU A CA 1
ATOM 765 C C . LEU A 1 95 ? -10.710 4.248 -11.869 1.00 96.69 95 LEU A C 1
ATOM 767 O O . LEU A 1 95 ? -9.942 4.044 -12.805 1.00 96.69 95 LEU A O 1
ATOM 771 N N . ILE A 1 96 ? -11.439 5.365 -11.781 1.00 97.75 96 ILE A N 1
ATOM 772 C CA . ILE A 1 96 ? -11.340 6.466 -12.750 1.00 97.75 96 ILE A CA 1
ATOM 773 C C . ILE A 1 96 ? -9.927 7.054 -12.729 1.00 97.75 96 ILE A C 1
ATOM 775 O O . ILE A 1 96 ? -9.316 7.206 -13.783 1.00 97.75 96 ILE A O 1
ATOM 779 N N . ILE A 1 97 ? -9.392 7.343 -11.539 1.00 97.25 97 ILE A N 1
ATOM 780 C CA . ILE A 1 97 ? -8.033 7.879 -11.378 1.00 97.25 97 ILE A CA 1
ATOM 781 C C . ILE A 1 97 ? -6.995 6.888 -11.910 1.00 97.25 97 ILE A C 1
ATOM 783 O O . ILE A 1 97 ? -6.125 7.277 -12.682 1.00 97.25 97 ILE A O 1
ATOM 787 N N . LEU A 1 98 ? -7.107 5.609 -11.554 1.00 97.00 98 LEU A N 1
ATOM 788 C CA . LEU A 1 98 ? -6.227 4.553 -12.042 1.00 97.00 98 LEU A CA 1
ATOM 789 C C . LEU A 1 98 ? -6.265 4.472 -13.571 1.00 97.00 98 LEU A C 1
ATOM 791 O O . LEU A 1 98 ? -5.217 4.414 -14.201 1.00 97.00 98 LEU A O 1
ATOM 795 N N . ARG A 1 99 ? -7.451 4.545 -14.183 1.00 97.38 99 ARG A N 1
ATOM 796 C CA . ARG A 1 99 ? -7.590 4.550 -15.643 1.00 97.38 99 ARG A CA 1
ATOM 797 C C . ARG A 1 99 ? -6.931 5.771 -16.287 1.00 97.38 99 ARG A C 1
ATOM 799 O O . ARG A 1 99 ? -6.333 5.636 -17.349 1.00 97.38 99 ARG A O 1
ATOM 806 N N . LEU A 1 100 ? -7.027 6.946 -15.662 1.00 97.25 100 LEU A N 1
ATOM 807 C CA . LEU A 1 100 ? -6.314 8.138 -16.129 1.00 97.25 100 LEU A CA 1
ATOM 808 C C . LEU A 1 100 ? -4.797 7.937 -16.055 1.00 97.25 100 LEU A C 1
ATOM 810 O O . LEU A 1 100 ? -4.105 8.282 -17.004 1.00 97.25 100 LEU A O 1
ATOM 814 N N . ILE A 1 101 ? -4.290 7.337 -14.974 1.00 96.62 101 ILE A N 1
AT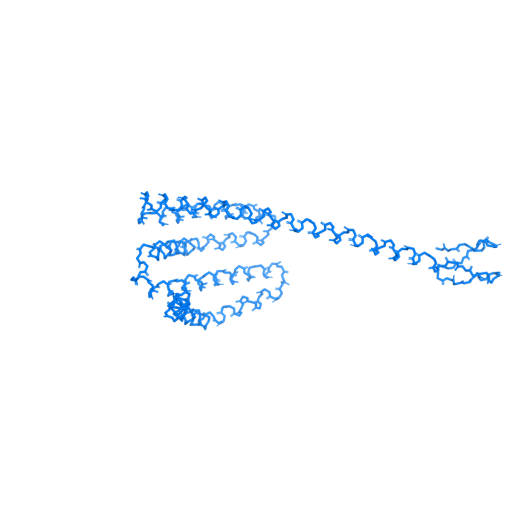OM 815 C CA . ILE A 1 101 ? -2.863 7.015 -14.828 1.00 96.62 101 ILE A CA 1
ATOM 816 C C . ILE A 1 101 ? -2.419 6.031 -15.912 1.00 96.62 101 ILE A C 1
ATOM 818 O O . ILE A 1 101 ? -1.443 6.310 -16.596 1.00 96.62 101 ILE A O 1
ATOM 822 N N . ILE A 1 102 ? -3.156 4.935 -16.118 1.00 96.75 102 ILE A N 1
ATOM 823 C CA . ILE A 1 102 ? -2.872 3.951 -17.175 1.00 96.75 102 ILE A CA 1
ATOM 824 C C . ILE A 1 102 ? -2.840 4.648 -18.539 1.00 96.75 102 ILE A C 1
ATOM 826 O O . ILE A 1 102 ? -1.879 4.499 -19.275 1.00 96.75 102 ILE A O 1
ATOM 830 N N . SER A 1 103 ? -3.822 5.500 -18.845 1.00 95.56 103 SER A N 1
ATOM 831 C CA . SER A 1 103 ? -3.849 6.245 -20.111 1.00 95.56 103 SER A CA 1
ATOM 832 C C . SER A 1 103 ? -2.666 7.205 -20.287 1.00 95.56 103 SER A C 1
ATOM 834 O O . SER A 1 103 ? -2.249 7.449 -21.417 1.00 95.56 103 SER A O 1
ATOM 836 N N . LEU A 1 104 ? -2.141 7.780 -19.201 1.00 94.75 104 LEU A N 1
ATOM 837 C CA . LEU A 1 104 ? -0.932 8.603 -19.254 1.00 94.75 104 LEU A CA 1
ATOM 838 C C . LEU A 1 104 ? 0.316 7.742 -19.468 1.00 94.75 104 LEU A C 1
ATOM 840 O O . LEU A 1 104 ? 1.177 8.129 -20.250 1.00 94.75 104 LEU A O 1
ATOM 844 N N . MET A 1 105 ? 0.399 6.587 -18.802 1.00 93.94 105 MET A N 1
ATOM 845 C CA . MET A 1 105 ? 1.504 5.638 -18.959 1.00 93.94 105 MET A CA 1
ATOM 846 C C . MET A 1 105 ? 1.557 5.065 -20.370 1.00 93.94 105 MET A C 1
ATOM 848 O O . MET A 1 105 ? 2.634 5.030 -20.947 1.00 93.94 105 MET A O 1
ATOM 852 N N . ASP A 1 106 ? 0.405 4.704 -20.930 1.00 94.38 106 ASP A N 1
ATOM 853 C CA . ASP A 1 106 ? 0.246 4.235 -22.307 1.00 94.38 106 ASP A CA 1
ATOM 854 C C . ASP A 1 106 ? 0.810 5.249 -23.307 1.00 94.38 106 ASP A C 1
ATOM 856 O O . ASP A 1 106 ? 1.661 4.931 -24.129 1.00 94.38 106 ASP A O 1
ATOM 860 N N . ARG A 1 107 ? 0.448 6.528 -23.139 1.00 93.50 107 ARG A N 1
ATOM 861 C CA . ARG A 1 107 ? 0.974 7.618 -23.969 1.00 93.50 107 ARG A CA 1
ATOM 862 C C . ARG A 1 107 ? 2.484 7.814 -23.816 1.00 93.50 107 ARG A C 1
ATOM 864 O O . ARG A 1 107 ? 3.141 8.236 -24.758 1.00 93.50 107 ARG A O 1
ATOM 871 N N . SER A 1 108 ? 3.029 7.574 -22.627 1.00 92.00 108 SER A N 1
ATOM 872 C CA . SER A 1 108 ? 4.477 7.589 -22.395 1.00 92.00 108 SER A CA 1
ATOM 873 C C . SER A 1 108 ? 5.169 6.297 -22.842 1.00 92.00 108 SER A C 1
ATOM 875 O O . SER A 1 108 ? 6.394 6.280 -22.926 1.00 92.00 108 SER A O 1
ATOM 877 N N . GLY A 1 109 ? 4.411 5.237 -23.135 1.00 86.56 109 GLY A N 1
ATOM 878 C CA . GLY A 1 109 ? 4.905 3.960 -23.640 1.00 86.56 109 GLY A CA 1
ATOM 879 C C . GLY A 1 109 ? 5.572 4.081 -25.008 1.00 86.56 109 GLY A C 1
ATOM 880 O O . GLY A 1 109 ? 6.530 3.359 -25.271 1.00 86.56 109 GLY A O 1
ATOM 881 N N . ASP A 1 110 ? 5.141 5.055 -25.817 1.00 85.25 110 ASP A N 1
ATOM 882 C CA . ASP A 1 110 ? 5.765 5.397 -27.103 1.00 85.25 110 ASP A CA 1
ATOM 883 C C . ASP A 1 110 ? 7.246 5.795 -26.945 1.00 85.25 110 ASP A C 1
ATOM 885 O O . ASP A 1 110 ? 8.070 5.493 -27.808 1.00 85.25 110 ASP A O 1
ATOM 889 N N . ASP A 1 111 ? 7.594 6.440 -25.824 1.00 87.88 111 ASP A N 1
ATOM 890 C CA . ASP A 1 111 ? 8.958 6.887 -25.519 1.00 87.88 111 ASP A CA 1
ATOM 891 C C . ASP A 1 111 ? 9.702 5.916 -24.583 1.00 87.88 111 ASP A C 1
ATOM 893 O O . ASP A 1 111 ? 10.930 5.809 -24.627 1.00 87.88 111 ASP A O 1
ATOM 897 N N . VAL A 1 112 ? 8.976 5.220 -23.700 1.00 88.88 112 VAL A N 1
ATOM 898 C CA . VAL A 1 112 ? 9.532 4.343 -22.661 1.00 88.88 112 VAL A CA 1
ATOM 899 C C . VAL A 1 112 ? 8.786 3.009 -22.653 1.00 88.88 112 VAL A C 1
ATOM 901 O O . VAL A 1 112 ? 7.758 2.872 -21.991 1.00 88.88 112 VAL A O 1
ATOM 904 N N . VAL A 1 113 ? 9.360 1.997 -23.311 1.00 90.25 113 VAL A N 1
ATOM 905 C CA . VAL A 1 113 ? 8.777 0.646 -23.477 1.00 90.25 113 VAL A CA 1
ATOM 906 C C . VAL A 1 113 ? 8.261 0.052 -22.159 1.00 90.25 113 VAL A C 1
ATOM 908 O O . VAL A 1 113 ? 7.134 -0.435 -22.096 1.00 90.25 113 VAL A O 1
ATOM 911 N N . VAL A 1 114 ? 9.031 0.194 -21.071 1.00 92.25 114 VAL A N 1
ATOM 912 C CA . VAL A 1 114 ? 8.651 -0.262 -19.718 1.00 92.25 114 VAL A CA 1
ATOM 913 C C . VAL A 1 114 ? 7.278 0.264 -19.293 1.00 92.25 114 VAL A C 1
ATOM 915 O O . VAL A 1 114 ? 6.489 -0.465 -18.697 1.00 92.25 114 VAL A O 1
ATOM 918 N N . LEU A 1 115 ? 6.988 1.543 -19.556 1.00 92.25 115 LEU A N 1
ATOM 919 C CA . LEU A 1 115 ? 5.727 2.160 -19.144 1.00 92.25 115 LEU A CA 1
ATOM 920 C C . LEU A 1 115 ? 4.543 1.613 -19.946 1.00 92.25 115 LEU A C 1
ATOM 922 O O . LEU A 1 115 ? 3.470 1.456 -19.363 1.00 92.25 115 LEU A O 1
ATOM 926 N N . GLY A 1 116 ? 4.753 1.278 -21.224 1.00 94.19 116 GLY A N 1
ATOM 927 C CA . GLY A 1 116 ? 3.760 0.609 -22.067 1.00 94.19 116 GLY A CA 1
ATOM 928 C C . GLY A 1 116 ? 3.408 -0.781 -21.536 1.00 94.19 116 GLY A C 1
ATOM 929 O O . GLY A 1 116 ? 2.244 -1.063 -21.272 1.00 94.19 116 GLY A O 1
ATOM 930 N N . GLU A 1 117 ? 4.408 -1.612 -21.234 1.00 94.62 117 GLU A N 1
ATOM 931 C CA . GLU A 1 117 ? 4.164 -2.962 -20.701 1.00 94.62 117 GLU A CA 1
ATOM 932 C C . GLU A 1 117 ? 3.493 -2.946 -19.318 1.00 94.62 117 GLU A C 1
ATOM 934 O O . GLU A 1 117 ? 2.596 -3.748 -19.036 1.00 94.62 117 GLU A O 1
ATOM 939 N N . ILE A 1 118 ? 3.880 -2.009 -18.441 1.00 95.62 118 ILE A N 1
ATOM 940 C CA . ILE A 1 118 ? 3.199 -1.837 -17.150 1.00 95.62 118 ILE A CA 1
ATOM 941 C C . ILE A 1 118 ? 1.759 -1.354 -17.370 1.00 95.62 118 ILE A C 1
ATOM 943 O O . ILE A 1 118 ? 0.856 -1.821 -16.677 1.00 95.62 118 ILE A O 1
ATOM 947 N N . SER A 1 119 ? 1.525 -0.443 -18.318 1.00 96.56 119 SER A N 1
ATOM 948 C CA . SER A 1 119 ? 0.181 0.022 -18.680 1.00 96.56 119 SER A CA 1
ATOM 949 C C . SER A 1 119 ? -0.705 -1.141 -19.137 1.00 96.56 119 SER A C 1
ATOM 951 O O . SER A 1 119 ? -1.785 -1.340 -18.572 1.00 96.56 119 SER A O 1
ATOM 953 N N . ASP A 1 120 ? -0.216 -1.971 -20.062 1.00 95.81 120 ASP A N 1
ATOM 954 C CA . ASP A 1 120 ? -0.912 -3.158 -20.571 1.00 95.81 120 ASP A CA 1
ATOM 955 C C . ASP A 1 120 ? -1.237 -4.155 -19.458 1.00 95.81 120 ASP A C 1
ATOM 957 O O . ASP A 1 120 ? -2.355 -4.680 -19.370 1.00 95.81 120 ASP A O 1
ATOM 961 N N . PHE A 1 121 ? -0.283 -4.385 -18.556 1.00 97.00 121 PHE A N 1
ATOM 962 C CA . PHE A 1 121 ? -0.488 -5.214 -17.377 1.00 97.00 121 PHE A CA 1
ATOM 963 C C . PHE A 1 121 ? -1.585 -4.637 -16.467 1.00 97.00 121 PHE A C 1
ATOM 965 O O . PHE A 1 121 ? -2.545 -5.334 -16.127 1.00 97.00 121 PHE A O 1
ATOM 972 N N . LEU A 1 122 ? -1.497 -3.357 -16.090 1.00 96.81 122 LEU A N 1
ATOM 973 C CA . LEU A 1 122 ? -2.484 -2.710 -15.220 1.00 96.81 122 LEU A CA 1
ATOM 974 C C . LEU A 1 122 ? -3.881 -2.681 -15.856 1.00 96.81 122 LEU A C 1
ATOM 976 O O . LEU A 1 122 ? -4.877 -2.848 -15.148 1.00 96.81 122 LEU A O 1
ATOM 980 N N . TYR A 1 123 ? -3.964 -2.512 -17.176 1.00 96.62 123 TYR A N 1
ATOM 981 C CA . TYR A 1 123 ? -5.216 -2.576 -17.924 1.00 96.62 123 TYR A CA 1
ATOM 982 C C . TYR A 1 123 ? -5.801 -3.994 -17.933 1.00 96.62 123 TYR A C 1
ATOM 984 O O . TYR A 1 123 ? -6.987 -4.180 -17.654 1.00 96.62 123 TYR A O 1
ATOM 992 N N . SER A 1 124 ? -4.964 -5.009 -18.161 1.00 97.31 124 SER A N 1
ATOM 993 C CA . SER A 1 124 ? -5.365 -6.423 -18.152 1.00 97.31 124 SER A CA 1
ATOM 994 C C . SER A 1 124 ? -5.903 -6.868 -16.789 1.00 97.31 124 SER A C 1
ATOM 996 O O . SER A 1 124 ? -6.867 -7.630 -16.706 1.00 97.31 124 SER A O 1
ATOM 998 N N . TYR A 1 125 ? -5.324 -6.347 -15.704 1.00 96.69 125 TYR A N 1
ATOM 999 C CA . TYR A 1 125 ? -5.714 -6.665 -14.328 1.00 96.69 125 TYR A CA 1
ATOM 1000 C C . TYR A 1 125 ? -6.613 -5.611 -13.676 1.00 96.69 125 TYR A C 1
ATOM 1002 O O . TYR A 1 125 ? -6.828 -5.644 -12.460 1.00 96.69 125 TYR A O 1
ATOM 1010 N N . LEU A 1 126 ? -7.207 -4.714 -14.466 1.00 96.75 126 LEU A N 1
ATOM 1011 C CA . LEU A 1 126 ? -8.021 -3.603 -13.972 1.00 96.75 126 LEU A CA 1
ATOM 1012 C C . LEU A 1 126 ? -9.156 -4.062 -13.042 1.00 96.75 126 LEU A C 1
ATOM 1014 O O . LEU A 1 126 ? -9.414 -3.433 -12.016 1.00 96.75 126 LEU A O 1
ATOM 1018 N N . LEU A 1 127 ? -9.812 -5.183 -13.362 1.00 96.75 127 LEU A N 1
ATOM 1019 C CA . LEU A 1 127 ? -10.877 -5.749 -12.526 1.00 96.75 127 LEU A CA 1
ATOM 1020 C C . LEU A 1 127 ? -10.359 -6.282 -11.186 1.00 96.75 127 LEU A C 1
ATOM 1022 O O . LEU A 1 127 ? -11.022 -6.101 -10.166 1.00 96.75 127 LEU A O 1
ATOM 1026 N N . ILE A 1 128 ? -9.177 -6.907 -11.169 1.00 96.31 128 ILE A N 1
ATOM 1027 C CA . ILE A 1 128 ? -8.553 -7.386 -9.927 1.00 96.31 128 ILE A CA 1
ATOM 1028 C C . ILE A 1 128 ? -8.147 -6.191 -9.063 1.00 96.31 128 ILE A C 1
ATOM 1030 O O . ILE A 1 128 ? -8.425 -6.189 -7.866 1.00 96.31 128 ILE A O 1
ATOM 1034 N N . LEU A 1 129 ? -7.574 -5.145 -9.666 1.00 96.62 129 LEU A N 1
ATOM 1035 C CA . LEU A 1 129 ? -7.238 -3.896 -8.978 1.00 96.62 129 LEU A CA 1
ATOM 1036 C C . LEU A 1 129 ? -8.486 -3.226 -8.395 1.00 96.62 129 LEU A C 1
ATOM 1038 O O . LEU A 1 129 ? -8.490 -2.847 -7.226 1.00 96.62 129 LEU A O 1
ATOM 1042 N N . PHE A 1 130 ? -9.579 -3.150 -9.158 1.00 97.38 130 PHE A N 1
ATOM 1043 C CA . PHE A 1 130 ? -10.853 -2.638 -8.656 1.00 97.38 130 PHE A CA 1
ATOM 1044 C C . PHE A 1 130 ? -11.401 -3.479 -7.496 1.00 97.38 130 PHE A C 1
ATOM 1046 O O . PHE A 1 130 ? -11.792 -2.929 -6.467 1.00 97.38 130 PHE A O 1
ATOM 1053 N N . GLY A 1 131 ? -11.389 -4.808 -7.630 1.00 97.44 131 GLY A N 1
ATOM 1054 C CA . GLY A 1 131 ? -11.805 -5.727 -6.573 1.00 97.44 131 GLY A CA 1
ATOM 1055 C C . GLY A 1 131 ? -10.969 -5.565 -5.303 1.00 97.44 131 GLY A C 1
ATOM 1056 O O . GLY A 1 131 ? -11.519 -5.522 -4.204 1.00 97.44 131 GLY A O 1
ATOM 1057 N N . LEU A 1 132 ? -9.655 -5.388 -5.448 1.00 97.06 132 LEU A N 1
ATOM 1058 C CA . LEU A 1 132 ? -8.727 -5.121 -4.353 1.00 97.06 132 LEU A CA 1
ATOM 1059 C C . LEU A 1 132 ? -9.017 -3.773 -3.674 1.00 97.06 132 LEU A C 1
ATOM 1061 O O . LEU A 1 132 ? -9.040 -3.694 -2.445 1.00 97.06 132 LEU A O 1
ATOM 1065 N N . MET A 1 133 ? -9.280 -2.716 -4.447 1.00 96.88 133 MET A N 1
ATOM 1066 C CA . MET A 1 133 ? -9.686 -1.413 -3.910 1.00 96.88 133 MET A CA 1
ATOM 1067 C C . MET A 1 133 ? -10.991 -1.512 -3.122 1.00 96.88 133 MET A C 1
ATOM 1069 O O . MET A 1 133 ? -11.069 -1.026 -1.992 1.00 96.88 133 MET A O 1
ATOM 1073 N N . LEU A 1 134 ? -11.989 -2.196 -3.682 1.00 97.00 134 LEU A N 1
ATOM 1074 C CA . LEU A 1 134 ? -13.279 -2.414 -3.040 1.00 97.00 134 LEU A CA 1
ATOM 1075 C C . LEU A 1 134 ? -13.116 -3.192 -1.737 1.00 97.00 134 LEU A C 1
ATOM 1077 O O . LEU A 1 134 ? -13.603 -2.751 -0.693 1.00 97.00 134 LEU A O 1
ATOM 1081 N N . LEU A 1 135 ? -12.366 -4.294 -1.772 1.00 97.00 135 LEU A N 1
ATOM 1082 C CA . LEU A 1 135 ? -12.046 -5.096 -0.598 1.00 97.00 135 LEU A CA 1
ATOM 1083 C C . LEU A 1 135 ? -11.405 -4.235 0.496 1.00 97.00 135 LEU A C 1
ATOM 1085 O O . LEU A 1 135 ? -11.849 -4.268 1.641 1.00 97.00 135 LEU A O 1
ATOM 1089 N N . ASN A 1 136 ? -10.413 -3.414 0.146 1.00 96.38 136 ASN A N 1
ATOM 1090 C CA . ASN A 1 136 ? -9.715 -2.544 1.090 1.00 96.38 136 ASN A CA 1
ATOM 1091 C C . ASN A 1 136 ? -10.611 -1.459 1.687 1.00 96.38 136 ASN A C 1
ATOM 1093 O O . ASN A 1 136 ? -10.612 -1.258 2.906 1.00 96.38 136 ASN A O 1
ATOM 1097 N N . PHE A 1 137 ? -11.396 -0.766 0.863 1.00 95.06 137 PHE A N 1
ATOM 1098 C CA . PHE A 1 137 ? -12.271 0.294 1.351 1.00 95.06 137 PHE A CA 1
ATOM 1099 C C . PHE A 1 137 ? -13.393 -0.251 2.233 1.00 95.06 137 PHE A C 1
ATOM 1101 O O . PHE A 1 137 ? -13.665 0.332 3.287 1.00 95.06 137 PHE A O 1
ATOM 1108 N N . TYR A 1 138 ? -13.993 -1.390 1.875 1.00 94.88 138 TYR A N 1
ATOM 1109 C CA . TYR A 1 138 ? -14.977 -2.046 2.735 1.00 94.88 138 TYR A CA 1
ATOM 1110 C C . TYR A 1 138 ? -14.346 -2.590 4.010 1.00 94.88 138 TYR A C 1
ATOM 1112 O O . TYR A 1 138 ? -14.897 -2.371 5.087 1.00 94.88 138 TYR A O 1
ATOM 1120 N N . ASN A 1 139 ? -13.169 -3.214 3.929 1.00 94.38 139 ASN A N 1
ATOM 1121 C CA . ASN A 1 139 ? -12.446 -3.684 5.108 1.00 94.38 139 ASN A CA 1
ATOM 1122 C C . ASN A 1 139 ? -12.193 -2.543 6.100 1.00 94.38 139 ASN A C 1
ATOM 1124 O O . ASN A 1 139 ? -12.474 -2.653 7.293 1.00 94.38 139 ASN A O 1
ATOM 1128 N N . SER A 1 140 ? -11.741 -1.404 5.579 1.00 91.69 140 SER A N 1
ATOM 1129 C CA . SER A 1 140 ? -11.502 -0.187 6.346 1.00 91.69 140 SER A CA 1
ATOM 1130 C C . SER A 1 140 ? -12.795 0.365 6.970 1.00 91.69 140 SER A C 1
ATOM 1132 O O . SER A 1 140 ? -12.830 0.659 8.167 1.00 91.69 140 SER A O 1
ATOM 1134 N N . TYR A 1 141 ? -13.882 0.461 6.197 1.00 91.94 141 TYR A N 1
ATOM 1135 C CA . TYR A 1 141 ? -15.184 0.946 6.668 1.00 91.94 141 TYR A CA 1
ATOM 1136 C C . TYR A 1 141 ? -15.819 0.041 7.734 1.00 91.94 141 TYR A C 1
ATOM 1138 O O . TYR A 1 141 ? -16.282 0.529 8.770 1.00 91.94 141 TYR A O 1
ATOM 1146 N N . LEU A 1 142 ? -15.811 -1.277 7.524 1.00 92.38 142 LEU A N 1
ATOM 1147 C CA . LEU A 1 142 ? -16.370 -2.250 8.463 1.00 92.38 142 LEU A CA 1
ATOM 1148 C C . LEU A 1 142 ? -15.554 -2.316 9.754 1.00 92.38 142 LEU A C 1
ATOM 1150 O O . LEU A 1 142 ? -16.134 -2.397 10.836 1.00 92.38 142 LEU A O 1
ATOM 1154 N N . ASN A 1 143 ? -14.228 -2.189 9.674 1.00 90.12 143 ASN A N 1
ATOM 1155 C CA . ASN A 1 143 ? -13.378 -2.118 10.860 1.00 90.12 143 ASN A CA 1
ATOM 1156 C C . ASN A 1 143 ? -13.657 -0.860 11.705 1.00 90.12 143 ASN A C 1
ATOM 1158 O O . ASN A 1 143 ? -13.611 -0.918 12.936 1.00 90.12 143 ASN A O 1
ATOM 1162 N N . ARG A 1 144 ? -13.995 0.274 11.070 1.00 87.94 144 ARG A N 1
ATOM 1163 C CA . ARG A 1 144 ? -14.432 1.490 11.780 1.00 87.94 144 ARG A CA 1
ATOM 1164 C C . ARG A 1 144 ? -15.830 1.337 12.383 1.00 87.94 144 ARG A C 1
ATOM 1166 O O . ARG A 1 144 ? -16.022 1.671 13.550 1.00 87.94 144 ARG A O 1
ATOM 1173 N N . THR A 1 145 ? -16.780 0.815 11.611 1.00 88.19 145 THR A N 1
ATOM 1174 C CA . THR A 1 145 ? -18.207 0.774 11.978 1.00 88.19 145 THR A CA 1
ATOM 1175 C C . THR A 1 145 ? -18.528 -0.349 12.970 1.00 88.19 145 THR A C 1
ATOM 1177 O O . THR A 1 145 ? -19.204 -0.124 13.971 1.00 88.19 145 THR A O 1
ATOM 1180 N N . TYR A 1 146 ? -17.997 -1.554 12.747 1.00 89.12 146 TYR A N 1
ATOM 1181 C CA . TYR A 1 146 ? -18.310 -2.775 13.503 1.00 89.12 146 TYR A CA 1
ATOM 1182 C C . TYR A 1 146 ? -17.090 -3.330 14.242 1.00 89.12 146 TYR A C 1
ATOM 1184 O O . TYR A 1 146 ? -16.896 -4.544 14.340 1.00 89.12 146 TYR A O 1
ATOM 1192 N N . LYS A 1 147 ? -16.266 -2.438 14.804 1.00 83.31 147 LYS A N 1
ATOM 1193 C CA . LYS A 1 147 ? -14.942 -2.733 15.380 1.00 83.31 147 LYS A CA 1
ATOM 1194 C C . LYS A 1 147 ? -14.868 -3.990 16.254 1.00 83.31 147 LYS A C 1
ATOM 1196 O O . LYS A 1 147 ? -13.864 -4.685 16.212 1.00 83.31 147 LYS A O 1
ATOM 1201 N N . LYS A 1 148 ? -15.888 -4.296 17.070 1.00 84.88 148 LYS A N 1
ATOM 1202 C CA . LYS A 1 148 ? -15.872 -5.471 17.967 1.00 84.88 148 LYS A CA 1
ATOM 1203 C C . LYS A 1 148 ? -16.120 -6.790 17.227 1.00 84.88 148 LYS A C 1
ATOM 1205 O O . LYS A 1 148 ? -15.412 -7.755 17.484 1.00 84.88 148 LYS A O 1
ATOM 1210 N N . GLN A 1 149 ? -17.110 -6.828 16.336 1.00 86.88 149 GLN A N 1
ATOM 1211 C CA . GLN A 1 149 ? -17.492 -8.035 15.592 1.00 86.88 149 GLN A CA 1
ATOM 1212 C C . GLN A 1 149 ? -16.505 -8.312 14.453 1.00 86.88 149 GLN A C 1
ATOM 1214 O O . GLN A 1 149 ? -16.097 -9.446 14.231 1.00 86.88 149 GLN A O 1
ATOM 1219 N N . TYR A 1 150 ? -16.056 -7.253 13.782 1.00 89.81 150 TYR A N 1
ATOM 1220 C CA . TYR A 1 150 ? -15.203 -7.345 12.604 1.00 89.81 150 TYR A CA 1
ATOM 1221 C C . TYR A 1 150 ? -13.710 -7.538 12.930 1.00 89.81 150 TYR A C 1
ATOM 1223 O O . TYR A 1 150 ? -12.915 -7.866 12.052 1.00 89.81 150 TYR A O 1
ATOM 1231 N N . ARG A 1 151 ? -13.314 -7.409 14.204 1.00 86.69 151 ARG A N 1
ATOM 1232 C CA . ARG A 1 151 ? -11.924 -7.593 14.663 1.00 86.69 151 ARG A CA 1
ATOM 1233 C C . ARG A 1 151 ? -11.330 -8.957 14.308 1.00 86.69 151 ARG A C 1
ATOM 1235 O O . ARG A 1 151 ? -10.135 -9.035 14.062 1.00 86.69 151 ARG A O 1
ATOM 1242 N N . PHE A 1 152 ? -12.145 -10.011 14.270 1.00 88.06 152 PHE A N 1
ATOM 1243 C CA . PHE A 1 152 ? -11.690 -11.361 13.919 1.00 88.06 152 PHE A CA 1
ATOM 1244 C C . PHE A 1 152 ? -11.592 -11.595 12.406 1.00 88.06 152 PHE A C 1
ATOM 1246 O O . PHE A 1 152 ? -10.885 -12.498 11.972 1.00 88.06 152 PHE A O 1
ATOM 1253 N N . ILE A 1 153 ? -12.294 -10.792 11.605 1.00 91.00 153 ILE A N 1
ATOM 1254 C CA . ILE A 1 153 ? -12.376 -10.948 10.145 1.00 91.00 153 ILE A CA 1
ATOM 1255 C C . ILE A 1 153 ? -11.340 -10.050 9.454 1.00 91.00 153 ILE A C 1
ATOM 1257 O O . ILE A 1 153 ? -10.716 -10.449 8.473 1.00 91.00 153 ILE A O 1
ATOM 1261 N N . SER A 1 154 ? -11.114 -8.853 10.005 1.00 92.31 154 SER A N 1
ATOM 1262 C CA . SER A 1 154 ? -10.194 -7.851 9.461 1.00 92.31 154 SER A CA 1
ATOM 1263 C C . SER A 1 154 ? -8.783 -8.391 9.158 1.00 92.31 154 SER A C 1
ATOM 1265 O O . SER A 1 154 ? -8.293 -8.125 8.057 1.00 92.31 154 SER A O 1
ATOM 1267 N N . PRO A 1 155 ? -8.121 -9.181 10.036 1.00 93.69 155 PRO A N 1
ATOM 1268 C CA . PRO A 1 155 ? -6.797 -9.734 9.739 1.00 93.69 155 PRO A CA 1
ATOM 1269 C C . PRO A 1 155 ? -6.769 -10.613 8.487 1.00 93.69 155 PRO A C 1
ATOM 1271 O O . PRO A 1 155 ? -5.866 -10.470 7.665 1.00 93.69 155 PRO A O 1
ATOM 1274 N N . ALA A 1 156 ? -7.775 -11.470 8.297 1.00 94.50 156 ALA A N 1
ATOM 1275 C CA . ALA A 1 156 ? -7.854 -12.348 7.133 1.00 94.50 156 ALA A CA 1
ATOM 1276 C C . ALA A 1 156 ? -8.018 -11.552 5.834 1.00 94.50 156 ALA A C 1
ATOM 1278 O O . ALA A 1 156 ? -7.268 -11.756 4.882 1.00 94.50 156 ALA A O 1
ATOM 1279 N N . ILE A 1 157 ? -8.937 -10.583 5.812 1.00 95.00 157 ILE A N 1
ATOM 1280 C CA . ILE A 1 157 ? -9.165 -9.747 4.625 1.00 95.00 157 ILE A CA 1
ATOM 1281 C C . ILE A 1 157 ? -7.941 -8.879 4.313 1.00 95.00 157 ILE A C 1
ATOM 1283 O O . ILE A 1 157 ? -7.549 -8.755 3.153 1.00 95.00 157 ILE A O 1
ATOM 1287 N N . SER A 1 158 ? -7.302 -8.323 5.342 1.00 93.50 158 SER A N 1
ATOM 1288 C CA . SER A 1 158 ? -6.080 -7.525 5.182 1.00 93.50 158 SER A CA 1
ATOM 1289 C C . SER A 1 158 ? -4.923 -8.376 4.653 1.00 93.50 158 SER A C 1
ATOM 1291 O O . SER A 1 158 ? -4.149 -7.902 3.828 1.00 93.50 158 SER A O 1
ATOM 1293 N N . THR A 1 159 ? -4.841 -9.645 5.067 1.00 95.69 159 THR A N 1
ATOM 1294 C CA . THR A 1 159 ? -3.847 -10.601 4.559 1.00 95.69 159 THR A CA 1
ATOM 1295 C C . THR A 1 159 ? -4.081 -10.913 3.087 1.00 95.69 159 THR A C 1
ATOM 1297 O O . THR A 1 159 ? -3.148 -10.806 2.298 1.00 95.69 159 THR A O 1
ATOM 1300 N N . ILE A 1 160 ? -5.320 -11.234 2.695 1.00 96.19 160 ILE A N 1
ATOM 1301 C CA . ILE A 1 160 ? -5.673 -11.480 1.287 1.00 96.19 160 ILE A CA 1
ATOM 1302 C C . ILE A 1 160 ? -5.296 -10.267 0.434 1.00 96.19 160 ILE A C 1
ATOM 1304 O O . ILE A 1 160 ? -4.620 -10.407 -0.581 1.00 96.19 160 ILE A O 1
ATOM 1308 N N . SER A 1 161 ? -5.676 -9.069 0.881 1.00 96.44 161 SER A N 1
ATOM 1309 C CA . SER A 1 161 ? -5.336 -7.825 0.194 1.00 96.44 161 SER A CA 1
ATOM 1310 C C . SER A 1 161 ? -3.821 -7.622 0.059 1.00 96.44 161 SER A C 1
ATOM 1312 O O . SER A 1 161 ? -3.324 -7.318 -1.027 1.00 96.44 161 SER A O 1
ATOM 1314 N N . CYS A 1 162 ? -3.067 -7.846 1.139 1.00 96.31 162 CYS A N 1
ATOM 1315 C CA . CYS A 1 162 ? -1.614 -7.710 1.143 1.00 96.31 162 CYS A CA 1
ATOM 1316 C C . CYS A 1 162 ? -0.947 -8.694 0.173 1.00 96.31 162 CYS A C 1
ATOM 1318 O O . CYS A 1 162 ? -0.106 -8.288 -0.622 1.00 96.31 162 CYS A O 1
ATOM 1320 N N . VAL A 1 163 ? -1.371 -9.958 0.170 1.00 96.94 163 VAL A N 1
ATOM 1321 C CA . VAL A 1 163 ? -0.820 -10.992 -0.715 1.00 96.94 163 VAL A CA 1
ATOM 1322 C C . VAL A 1 163 ? -1.119 -10.710 -2.183 1.00 96.94 163 VAL A C 1
ATOM 1324 O O . VAL A 1 163 ? -0.214 -10.790 -3.009 1.00 96.94 163 VAL A O 1
ATOM 1327 N N . VAL A 1 164 ? -2.348 -10.308 -2.519 1.00 96.75 164 VAL A N 1
ATOM 1328 C CA . VAL A 1 164 ? -2.687 -9.908 -3.896 1.00 96.75 164 VAL A CA 1
ATOM 1329 C C . VAL A 1 164 ? -1.856 -8.697 -4.327 1.00 96.75 164 VAL A C 1
ATOM 1331 O O . VAL A 1 164 ? -1.354 -8.664 -5.447 1.00 96.75 164 VAL A O 1
ATOM 1334 N N . THR A 1 165 ? -1.646 -7.728 -3.432 1.00 96.56 165 THR A N 1
ATOM 1335 C CA . THR A 1 165 ? -0.794 -6.559 -3.707 1.00 96.56 165 THR A CA 1
ATOM 1336 C C . THR A 1 165 ? 0.662 -6.961 -3.952 1.00 96.56 165 THR A C 1
ATOM 1338 O O . THR A 1 165 ? 1.279 -6.469 -4.893 1.00 96.56 165 THR A O 1
ATOM 1341 N N . LEU A 1 166 ? 1.211 -7.869 -3.138 1.00 96.81 166 LEU A N 1
ATOM 1342 C CA . LEU A 1 166 ? 2.571 -8.388 -3.309 1.00 96.81 166 LEU A CA 1
ATOM 1343 C C . LEU A 1 166 ? 2.732 -9.141 -4.630 1.00 96.81 166 LEU A C 1
ATOM 1345 O O . LEU A 1 166 ? 3.737 -8.963 -5.310 1.00 96.81 166 LEU A O 1
ATOM 1349 N N . TRP A 1 167 ? 1.735 -9.933 -5.019 1.00 96.94 167 TRP A N 1
ATOM 1350 C CA . TRP A 1 167 ? 1.735 -10.627 -6.303 1.00 96.94 167 TRP A CA 1
ATOM 1351 C C . TRP A 1 167 ? 1.712 -9.650 -7.489 1.00 96.94 167 TRP A C 1
ATOM 1353 O O . TRP A 1 167 ? 2.505 -9.789 -8.417 1.00 96.94 167 TRP A O 1
ATOM 1363 N N . ILE A 1 168 ? 0.872 -8.610 -7.440 1.00 96.62 168 ILE A N 1
ATOM 1364 C CA . ILE A 1 168 ? 0.857 -7.544 -8.459 1.00 96.62 168 ILE A CA 1
ATOM 1365 C C . ILE A 1 168 ? 2.230 -6.865 -8.539 1.00 96.62 168 ILE A C 1
ATOM 1367 O O . ILE A 1 168 ? 2.761 -6.668 -9.631 1.00 96.62 168 ILE A O 1
ATOM 1371 N N . LEU A 1 169 ? 2.819 -6.537 -7.386 1.00 96.88 169 LEU A N 1
ATOM 1372 C CA . LEU A 1 169 ? 4.137 -5.914 -7.315 1.00 96.88 169 LEU A CA 1
ATOM 1373 C C . LEU A 1 169 ? 5.217 -6.815 -7.925 1.00 96.88 169 LEU A C 1
ATOM 1375 O O . LEU A 1 169 ? 6.033 -6.329 -8.698 1.00 96.88 169 LEU A O 1
ATOM 1379 N N . SER A 1 170 ? 5.187 -8.115 -7.629 1.00 97.19 170 SER A N 1
ATOM 1380 C CA . SER A 1 170 ? 6.087 -9.110 -8.222 1.00 97.19 170 SER A CA 1
ATOM 1381 C C . SER A 1 170 ? 6.026 -9.085 -9.754 1.00 97.19 170 SER A C 1
ATOM 1383 O O . SER A 1 170 ? 7.059 -8.987 -10.414 1.00 97.19 170 SER A O 1
ATOM 1385 N N . LYS A 1 171 ? 4.824 -9.050 -10.345 1.00 96.12 171 LYS A N 1
ATOM 1386 C CA . LYS A 1 171 ? 4.677 -8.967 -11.809 1.00 96.12 171 LYS A CA 1
ATOM 1387 C C . LYS A 1 171 ? 5.228 -7.672 -12.394 1.00 96.12 171 LYS A C 1
ATOM 1389 O O . LYS A 1 171 ? 5.900 -7.720 -13.420 1.00 96.12 171 LYS A O 1
ATOM 1394 N N . ILE A 1 172 ? 5.023 -6.541 -11.721 1.00 95.62 172 ILE A N 1
ATOM 1395 C CA . ILE A 1 172 ? 5.616 -5.262 -12.135 1.00 95.62 172 ILE A CA 1
ATOM 1396 C C . ILE A 1 172 ? 7.149 -5.330 -12.073 1.00 95.62 172 ILE A C 1
ATOM 1398 O O . ILE A 1 172 ? 7.815 -4.862 -12.991 1.00 95.62 172 ILE A O 1
ATOM 1402 N N . LEU A 1 173 ? 7.723 -5.944 -11.034 1.00 95.88 173 LEU A N 1
ATOM 1403 C CA . LEU A 1 173 ? 9.175 -6.106 -10.911 1.00 95.88 173 LEU A CA 1
ATOM 1404 C C . LEU A 1 173 ? 9.769 -6.956 -12.042 1.00 95.88 173 LEU A C 1
ATOM 1406 O O . LEU A 1 173 ? 10.836 -6.610 -12.539 1.00 95.88 173 LEU A O 1
ATOM 1410 N N . ILE A 1 174 ? 9.078 -8.014 -12.476 1.00 94.44 174 ILE A N 1
ATOM 1411 C CA . ILE A 1 174 ? 9.501 -8.847 -13.618 1.00 94.44 174 ILE A CA 1
ATOM 1412 C C . ILE A 1 174 ? 9.477 -8.043 -14.923 1.00 94.44 174 ILE A C 1
ATOM 1414 O O . ILE A 1 174 ? 10.416 -8.131 -15.712 1.00 94.44 174 ILE A O 1
ATOM 1418 N N . ILE A 1 175 ? 8.438 -7.230 -15.140 1.00 93.56 175 ILE A N 1
ATOM 1419 C CA . ILE A 1 175 ? 8.346 -6.345 -16.314 1.00 93.56 175 ILE A CA 1
ATOM 1420 C C . ILE A 1 175 ? 9.522 -5.357 -16.329 1.00 93.56 175 ILE A C 1
ATOM 1422 O O . ILE A 1 175 ? 10.187 -5.182 -17.348 1.00 93.56 175 ILE A O 1
ATOM 1426 N N . ILE A 1 176 ? 9.829 -4.745 -15.182 1.00 93.62 176 ILE A N 1
ATOM 1427 C CA . ILE A 1 176 ? 10.957 -3.812 -15.065 1.00 93.62 176 ILE A CA 1
ATOM 1428 C C . ILE A 1 176 ? 12.290 -4.527 -15.320 1.00 93.62 176 ILE A C 1
ATOM 1430 O O . ILE A 1 176 ? 13.123 -4.005 -16.057 1.00 93.62 176 ILE A O 1
ATOM 1434 N N . ASP A 1 177 ? 12.496 -5.707 -14.732 1.00 93.38 177 ASP A N 1
ATOM 1435 C CA . ASP A 1 177 ? 13.710 -6.504 -14.929 1.00 93.38 177 ASP A CA 1
ATOM 1436 C C . ASP A 1 177 ? 13.937 -6.859 -16.402 1.00 93.38 177 ASP A C 1
ATOM 1438 O O . ASP A 1 177 ? 15.032 -6.641 -16.913 1.00 93.38 177 ASP A O 1
ATOM 1442 N N . THR A 1 178 ? 12.889 -7.305 -17.099 1.00 89.44 178 THR A N 1
ATOM 1443 C CA . THR A 1 178 ? 12.963 -7.723 -18.511 1.00 89.44 178 THR A CA 1
ATOM 1444 C C . THR A 1 178 ? 13.461 -6.600 -19.427 1.00 89.44 178 THR A C 1
ATOM 1446 O O . THR A 1 178 ? 14.096 -6.861 -20.444 1.00 89.44 178 THR A O 1
ATOM 1449 N N . ASN A 1 179 ? 13.207 -5.345 -19.056 1.00 88.94 179 ASN A N 1
ATOM 1450 C CA . ASN A 1 179 ? 13.543 -4.175 -19.863 1.00 88.94 179 ASN A CA 1
ATOM 1451 C C . ASN A 1 179 ? 14.803 -3.426 -19.396 1.00 88.94 179 ASN A C 1
ATOM 1453 O O . ASN A 1 179 ? 15.440 -2.747 -20.198 1.00 88.94 179 ASN A O 1
ATOM 1457 N N . LEU A 1 180 ? 15.135 -3.479 -18.100 1.00 87.94 180 LEU A N 1
ATOM 1458 C CA . LEU A 1 180 ? 16.284 -2.767 -17.521 1.00 87.94 180 LEU A CA 1
ATOM 1459 C C . LEU A 1 180 ? 17.459 -3.690 -17.169 1.00 87.94 180 LEU A C 1
ATOM 1461 O O . LEU A 1 180 ? 18.497 -3.190 -16.736 1.00 87.94 180 LEU A O 1
ATOM 1465 N N . GLU A 1 181 ? 17.291 -5.005 -17.325 1.00 87.25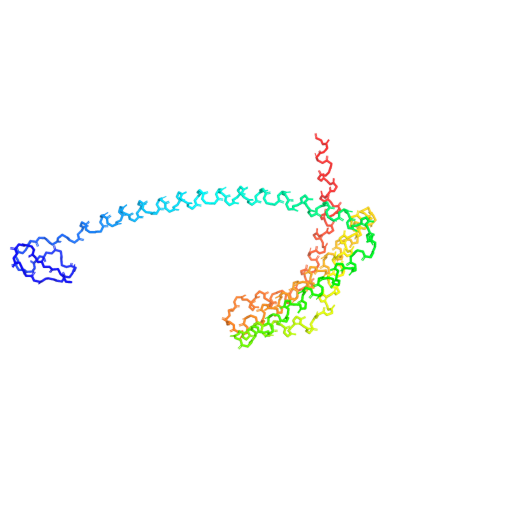 181 GLU A N 1
ATOM 1466 C CA . GLU A 1 181 ? 18.280 -6.047 -17.027 1.00 87.25 181 GLU A CA 1
ATOM 146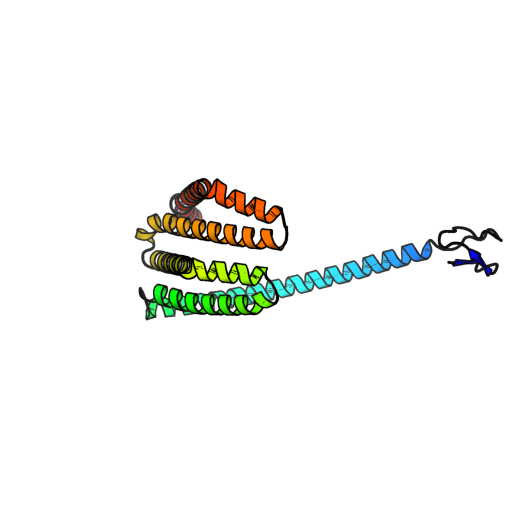7 C C . GLU A 1 181 ? 18.885 -5.894 -15.618 1.00 87.25 181 GLU A C 1
ATOM 1469 O O . GLU A 1 181 ? 20.104 -5.904 -15.440 1.00 87.25 181 GLU A O 1
ATOM 1474 N N . ILE A 1 182 ? 18.034 -5.707 -14.598 1.00 89.12 182 ILE A N 1
ATOM 1475 C CA . ILE A 1 182 ? 18.449 -5.500 -13.200 1.00 89.12 182 ILE A CA 1
ATOM 1476 C C . ILE A 1 182 ? 18.239 -6.805 -12.410 1.00 89.12 182 ILE A C 1
ATOM 1478 O O . ILE A 1 182 ? 17.199 -6.957 -11.761 1.00 89.12 182 ILE A O 1
ATOM 1482 N N . PRO A 1 183 ? 19.248 -7.700 -12.303 1.00 86.69 183 PRO A N 1
ATOM 1483 C CA . PRO A 1 183 ? 19.052 -9.091 -11.860 1.00 86.69 183 PRO A CA 1
ATOM 1484 C C . PRO A 1 183 ? 18.502 -9.227 -10.432 1.00 86.69 183 PRO A C 1
ATOM 1486 O O . PRO A 1 183 ? 17.913 -10.239 -10.036 1.00 86.69 183 PRO A O 1
ATOM 1489 N N . PHE A 1 184 ? 18.717 -8.193 -9.620 1.00 91.69 184 PHE A N 1
ATOM 1490 C CA . PHE A 1 184 ? 18.202 -8.107 -8.263 1.00 91.69 184 PHE A CA 1
ATOM 1491 C C . PHE A 1 184 ? 16.666 -8.034 -8.214 1.00 91.69 184 PHE A C 1
ATOM 1493 O O . PHE A 1 184 ? 16.063 -8.634 -7.324 1.00 91.69 184 PHE A O 1
ATOM 1500 N N . LEU A 1 185 ? 16.022 -7.349 -9.168 1.00 91.94 185 LEU A N 1
ATOM 1501 C CA . LEU A 1 185 ? 14.562 -7.210 -9.203 1.00 91.94 185 LEU A CA 1
ATOM 1502 C C . LEU A 1 185 ? 13.884 -8.545 -9.520 1.00 91.94 185 LEU A C 1
ATOM 1504 O O . LEU A 1 185 ? 12.941 -8.916 -8.818 1.00 91.94 185 LEU A O 1
ATOM 1508 N N . ALA A 1 186 ? 14.419 -9.305 -10.483 1.00 92.81 186 ALA A N 1
ATOM 1509 C CA . ALA A 1 186 ? 13.965 -10.667 -10.771 1.00 92.81 186 ALA A CA 1
ATOM 1510 C C . ALA A 1 186 ? 14.057 -11.572 -9.543 1.00 92.81 186 ALA A C 1
ATOM 1512 O O . ALA A 1 186 ? 13.135 -12.323 -9.239 1.00 92.81 186 ALA A O 1
ATOM 1513 N N . SER A 1 187 ? 15.169 -11.481 -8.811 1.00 95.44 187 SER A N 1
ATOM 1514 C CA . SER A 1 187 ? 15.401 -12.299 -7.619 1.00 95.44 187 SER A CA 1
ATOM 1515 C C . SER A 1 187 ? 14.344 -12.034 -6.541 1.00 95.44 187 SER A C 1
ATOM 1517 O O . SER A 1 187 ? 13.810 -12.977 -5.959 1.00 95.44 187 SER A O 1
ATOM 1519 N N . ILE A 1 188 ? 13.996 -10.761 -6.307 1.00 95.56 188 ILE A N 1
ATOM 1520 C CA . ILE A 1 188 ? 12.922 -10.387 -5.374 1.00 95.56 188 ILE A CA 1
ATOM 1521 C C . ILE A 1 188 ? 11.569 -10.906 -5.863 1.00 95.56 188 ILE A C 1
ATOM 1523 O O . ILE A 1 188 ? 10.824 -11.490 -5.078 1.00 95.56 188 ILE A O 1
ATOM 1527 N N . ALA A 1 189 ? 11.241 -10.690 -7.136 1.00 95.94 189 ALA A N 1
ATOM 1528 C CA . ALA A 1 189 ? 9.956 -11.096 -7.691 1.00 95.94 189 ALA A CA 1
ATOM 1529 C C . ALA A 1 189 ? 9.761 -12.618 -7.627 1.00 95.94 189 ALA A C 1
ATOM 1531 O O . ALA A 1 189 ? 8.753 -13.099 -7.114 1.00 95.94 189 ALA A O 1
ATOM 1532 N N . ASN A 1 190 ? 10.775 -13.380 -8.041 1.00 95.56 190 ASN A N 1
ATOM 1533 C CA . ASN A 1 190 ? 10.758 -14.839 -7.989 1.00 95.56 190 ASN A CA 1
ATOM 1534 C C . ASN A 1 190 ? 10.628 -15.354 -6.554 1.00 95.56 190 ASN A C 1
ATOM 1536 O O . ASN A 1 190 ? 9.853 -16.273 -6.314 1.00 95.56 190 ASN A O 1
ATOM 1540 N N . PHE A 1 191 ? 11.312 -14.732 -5.588 1.00 97.12 191 PHE A N 1
ATOM 1541 C CA . PHE A 1 191 ? 11.132 -15.065 -4.176 1.00 97.12 191 PHE A CA 1
ATOM 1542 C C . PHE A 1 191 ? 9.687 -14.819 -3.713 1.00 97.12 191 PHE A C 1
ATOM 1544 O O . PHE A 1 191 ? 9.095 -15.665 -3.045 1.00 97.12 191 PHE A O 1
ATOM 1551 N N . ILE A 1 192 ? 9.088 -13.678 -4.070 1.00 96.88 192 ILE A N 1
ATOM 1552 C CA . ILE A 1 192 ? 7.691 -13.390 -3.716 1.00 96.88 192 ILE A CA 1
ATOM 1553 C C . ILE A 1 192 ? 6.757 -14.443 -4.324 1.00 96.88 192 ILE A C 1
ATOM 1555 O O . ILE A 1 192 ? 5.898 -14.957 -3.610 1.00 96.88 192 ILE A O 1
ATOM 1559 N N . ASP A 1 193 ? 6.935 -14.781 -5.602 1.00 95.12 193 ASP A N 1
ATOM 1560 C CA . ASP A 1 193 ? 6.094 -15.746 -6.315 1.00 95.12 193 ASP A CA 1
ATOM 1561 C C . ASP A 1 193 ? 6.247 -17.175 -5.766 1.00 95.12 193 ASP A C 1
ATOM 1563 O O . ASP A 1 193 ? 5.246 -17.859 -5.547 1.00 95.12 193 ASP A O 1
ATOM 1567 N N . GLU A 1 194 ? 7.477 -17.617 -5.493 1.00 97.31 194 GLU A N 1
ATOM 1568 C CA . GLU A 1 194 ? 7.774 -18.958 -4.975 1.00 97.31 194 GLU A CA 1
ATOM 1569 C C . GLU A 1 194 ? 7.234 -19.152 -3.552 1.00 97.31 194 GLU A C 1
ATOM 1571 O O . GLU A 1 194 ? 6.645 -20.186 -3.228 1.00 97.31 194 GLU A O 1
ATOM 1576 N N . TYR A 1 195 ? 7.370 -18.132 -2.701 1.00 97.25 195 TYR A N 1
ATOM 1577 C CA . TYR A 1 195 ? 7.004 -18.212 -1.288 1.00 97.25 195 TYR A CA 1
ATOM 1578 C C . TYR A 1 195 ? 5.653 -17.565 -0.962 1.00 97.25 195 TYR A C 1
ATOM 1580 O O . TYR A 1 195 ? 5.331 -17.403 0.217 1.00 97.25 195 TYR A O 1
ATOM 1588 N N . ILE A 1 196 ? 4.818 -17.241 -1.957 1.00 95.31 196 ILE A N 1
ATOM 1589 C CA . ILE A 1 196 ? 3.569 -16.485 -1.753 1.00 95.31 196 ILE A CA 1
ATOM 1590 C C . ILE A 1 196 ? 2.626 -17.140 -0.728 1.00 95.31 196 ILE A C 1
ATOM 1592 O O . ILE A 1 196 ? 2.023 -16.457 0.102 1.00 95.31 196 ILE A O 1
ATOM 1596 N N . PHE A 1 197 ? 2.551 -18.476 -0.713 1.00 96.12 197 PHE A N 1
ATOM 1597 C CA . PHE A 1 197 ? 1.747 -19.235 0.251 1.00 96.12 197 PHE A CA 1
ATOM 1598 C C . PHE A 1 197 ? 2.329 -19.199 1.667 1.00 96.12 197 PHE A C 1
ATOM 1600 O O . PHE A 1 197 ? 1.587 -19.091 2.643 1.00 96.12 197 PHE A O 1
ATOM 1607 N N . VAL A 1 198 ? 3.655 -19.262 1.796 1.00 96.81 198 VAL A N 1
ATOM 1608 C CA . VAL A 1 198 ? 4.332 -19.159 3.095 1.00 96.81 198 VAL A CA 1
ATOM 1609 C C . VAL A 1 198 ? 4.154 -17.748 3.653 1.00 96.81 198 VAL A C 1
ATOM 1611 O O . VAL A 1 198 ? 3.765 -17.589 4.809 1.00 96.81 198 VAL A O 1
ATOM 1614 N N . ILE A 1 199 ? 4.347 -16.729 2.811 1.00 95.19 199 ILE A N 1
ATOM 1615 C CA . ILE A 1 199 ? 4.111 -15.319 3.136 1.00 95.19 199 ILE A CA 1
ATOM 1616 C C . ILE A 1 199 ? 2.662 -15.116 3.598 1.00 95.19 199 ILE A C 1
ATOM 1618 O O . ILE A 1 199 ? 2.442 -14.484 4.631 1.00 95.19 199 ILE A O 1
ATOM 1622 N N . PHE A 1 200 ? 1.679 -15.702 2.902 1.00 96.69 200 PHE A N 1
ATOM 1623 C CA . PHE A 1 200 ? 0.272 -15.657 3.309 1.00 96.69 200 PHE A CA 1
ATOM 1624 C C . PHE A 1 200 ? 0.070 -16.178 4.737 1.00 96.69 200 PHE A C 1
ATOM 1626 O O . PHE A 1 200 ? -0.516 -15.479 5.563 1.00 96.69 200 PHE A O 1
ATOM 1633 N N . ILE A 1 201 ? 0.581 -17.375 5.049 1.00 97.38 201 ILE A N 1
ATOM 1634 C CA . ILE A 1 201 ? 0.432 -17.983 6.380 1.00 97.38 201 ILE A CA 1
ATOM 1635 C C . ILE A 1 201 ? 1.096 -17.110 7.448 1.00 97.38 201 ILE A C 1
ATOM 1637 O O . ILE A 1 201 ? 0.494 -16.842 8.488 1.00 97.38 201 ILE A O 1
ATOM 1641 N N . VAL A 1 202 ? 2.315 -16.629 7.192 1.00 96.62 202 VAL A N 1
ATOM 1642 C CA . VAL A 1 202 ? 3.059 -15.787 8.138 1.00 96.62 202 VAL A CA 1
ATOM 1643 C C . VAL A 1 202 ? 2.314 -14.482 8.417 1.00 96.62 202 VAL A C 1
ATOM 1645 O O . VAL A 1 202 ? 2.092 -14.147 9.581 1.00 96.62 202 VAL A O 1
ATOM 1648 N N . ILE A 1 203 ? 1.877 -13.763 7.378 1.00 95.75 203 ILE A N 1
ATOM 1649 C CA . ILE A 1 203 ? 1.134 -12.502 7.533 1.00 95.75 203 ILE A CA 1
ATOM 1650 C C . ILE A 1 203 ? -0.189 -12.743 8.264 1.00 95.75 203 ILE A C 1
ATOM 1652 O O . ILE A 1 20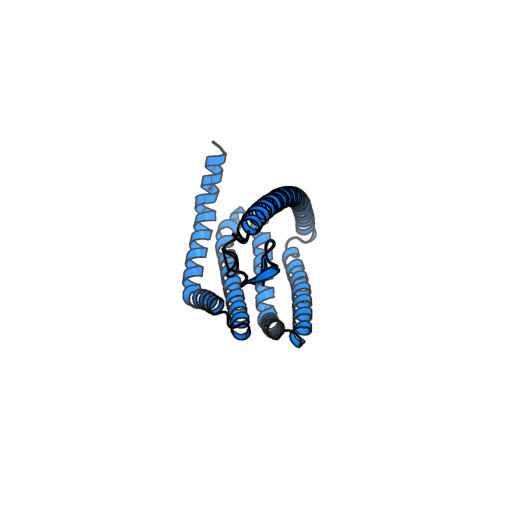3 ? -0.540 -11.964 9.152 1.00 95.75 203 ILE A O 1
ATOM 1656 N N . LEU A 1 204 ? -0.891 -13.837 7.954 1.00 96.38 204 LEU A N 1
ATOM 1657 C CA . LEU A 1 204 ? -2.143 -14.192 8.618 1.00 96.38 204 LEU A CA 1
ATOM 1658 C C . LEU A 1 204 ? -1.937 -14.390 10.122 1.00 96.38 204 LEU A C 1
ATOM 1660 O O . LEU A 1 204 ? -2.645 -13.789 10.934 1.00 96.38 204 LEU A O 1
ATOM 1664 N N . LEU A 1 205 ? -0.945 -15.205 10.496 1.00 95.94 205 LEU A N 1
ATOM 1665 C CA . LEU A 1 205 ? -0.615 -15.482 11.893 1.00 95.94 205 LEU A CA 1
ATOM 1666 C C . LEU A 1 205 ? -0.210 -14.204 12.629 1.00 95.94 205 LEU A C 1
ATOM 1668 O O . LEU A 1 205 ? -0.725 -13.937 13.714 1.00 95.94 205 LEU A O 1
ATOM 1672 N N . LEU A 1 206 ? 0.651 -13.378 12.028 1.00 94.44 206 LEU A N 1
ATOM 1673 C CA . LEU A 1 206 ? 1.056 -12.094 12.603 1.00 94.44 206 LEU A CA 1
ATOM 1674 C C . LEU A 1 206 ? -0.139 -11.150 12.787 1.00 94.44 206 LEU A C 1
ATOM 1676 O O . LEU A 1 206 ? -0.275 -10.538 13.848 1.00 94.44 206 LEU A O 1
ATOM 1680 N N . GLY A 1 207 ? -1.033 -11.070 11.800 1.00 92.50 207 GLY A N 1
ATOM 1681 C CA . GLY A 1 207 ? -2.241 -10.250 11.862 1.00 92.50 207 GLY A CA 1
ATOM 1682 C C . GLY A 1 207 ? -3.172 -10.663 13.003 1.00 92.50 207 GLY A C 1
ATOM 1683 O O . GLY A 1 207 ? -3.645 -9.810 13.760 1.00 92.50 207 GLY A O 1
ATOM 1684 N N . TYR A 1 208 ? -3.395 -11.968 13.180 1.00 93.75 208 TYR A N 1
ATOM 1685 C CA . TYR A 1 208 ? -4.191 -12.488 14.294 1.00 93.75 208 TYR A CA 1
ATOM 1686 C C . TYR A 1 208 ? -3.506 -12.300 15.649 1.00 93.75 208 TYR A C 1
ATOM 1688 O O . TYR A 1 208 ? -4.160 -11.855 16.595 1.00 93.75 208 TYR A O 1
ATOM 1696 N N . CYS A 1 209 ? -2.202 -12.567 15.756 1.00 92.25 209 CYS A N 1
ATOM 1697 C CA . CYS A 1 209 ? -1.428 -12.320 16.975 1.00 92.25 209 CYS A CA 1
ATOM 1698 C C . CYS A 1 209 ? -1.506 -10.847 17.398 1.00 92.25 209 CYS A C 1
ATOM 1700 O O . CYS A 1 209 ? -1.752 -10.541 18.568 1.00 92.25 209 CYS A O 1
ATOM 1702 N N . PHE A 1 210 ? -1.363 -9.923 16.447 1.00 89.75 210 PHE A N 1
ATOM 1703 C CA . PHE A 1 210 ? -1.451 -8.495 16.720 1.00 89.75 210 PHE A CA 1
ATOM 1704 C C . PHE A 1 210 ? -2.841 -8.087 17.219 1.00 89.75 210 PHE A C 1
ATOM 1706 O O . PHE A 1 210 ? -2.966 -7.459 18.277 1.00 89.75 210 PHE A O 1
ATOM 1713 N N . GLU A 1 211 ? -3.900 -8.463 16.494 1.00 87.31 211 GLU A N 1
ATOM 1714 C CA . GLU A 1 211 ? -5.254 -8.069 16.876 1.00 87.31 211 GLU A CA 1
ATOM 1715 C C . GLU A 1 211 ? -5.723 -8.750 18.157 1.00 87.31 211 GLU A C 1
ATOM 1717 O O . GLU A 1 211 ? -6.430 -8.101 18.921 1.00 87.31 211 GLU A O 1
ATOM 1722 N N . LEU A 1 212 ? -5.370 -10.010 18.430 1.00 87.44 212 LEU A N 1
ATOM 1723 C CA . LEU A 1 212 ? -5.913 -10.768 19.565 1.00 87.44 212 LEU A CA 1
ATOM 1724 C C . LEU A 1 212 ? -5.071 -10.691 20.837 1.00 87.44 212 LEU A C 1
ATOM 1726 O O . LEU A 1 212 ? -5.659 -10.667 21.914 1.00 87.44 212 LEU A O 1
ATOM 1730 N N . ILE A 1 213 ? -3.745 -10.611 20.731 1.00 87.56 213 ILE A N 1
ATOM 1731 C CA . ILE A 1 213 ? -2.841 -10.680 21.889 1.00 87.56 213 ILE A CA 1
ATOM 1732 C C . ILE A 1 213 ? -2.278 -9.295 22.207 1.00 87.56 213 ILE A C 1
ATOM 1734 O O . ILE A 1 213 ? -2.493 -8.765 23.297 1.00 87.56 213 ILE A O 1
ATOM 1738 N N . ILE A 1 214 ? -1.602 -8.678 21.235 1.00 84.44 214 ILE A N 1
ATOM 1739 C CA . ILE A 1 214 ? -0.821 -7.453 21.465 1.00 84.44 214 ILE A CA 1
ATOM 1740 C C . ILE A 1 214 ? -1.736 -6.278 21.809 1.00 84.44 214 ILE A C 1
ATOM 1742 O O . ILE A 1 214 ? -1.501 -5.556 22.776 1.00 84.44 214 ILE A O 1
ATOM 1746 N N . LYS A 1 215 ? -2.810 -6.083 21.041 1.00 84.50 215 LYS A N 1
ATOM 1747 C CA . LYS A 1 215 ? -3.683 -4.914 21.190 1.00 84.50 215 LYS A CA 1
ATOM 1748 C C . LYS A 1 215 ? -4.455 -4.879 22.522 1.00 84.50 215 LYS A C 1
ATOM 1750 O O . LYS A 1 215 ? -4.540 -3.797 23.108 1.00 84.50 215 LYS A O 1
ATOM 1755 N N . PRO A 1 216 ? -5.015 -5.991 23.044 1.00 85.19 216 PRO A N 1
ATOM 1756 C CA . PRO A 1 216 ? -5.553 -6.022 24.407 1.00 85.19 216 PRO A CA 1
ATOM 1757 C C . PRO A 1 216 ? -4.493 -5.777 25.469 1.00 85.19 216 PRO A C 1
ATOM 1759 O O . PRO A 1 216 ? -4.712 -4.939 26.339 1.00 85.19 216 PRO A O 1
ATOM 1762 N N . PHE A 1 217 ? -3.344 -6.446 25.356 1.00 83.19 217 PHE A N 1
ATOM 1763 C CA . PHE A 1 217 ? -2.263 -6.332 26.328 1.00 83.19 217 PHE A CA 1
ATOM 1764 C C . PHE A 1 217 ? -1.748 -4.892 26.437 1.00 83.19 217 PHE A C 1
ATOM 1766 O O . PHE A 1 217 ? -1.674 -4.333 27.528 1.00 83.19 217 PHE A O 1
ATOM 1773 N N . ALA A 1 218 ? -1.503 -4.231 25.303 1.00 82.69 218 ALA A N 1
ATOM 1774 C CA . ALA A 1 218 ? -1.085 -2.831 25.266 1.00 82.69 218 ALA A CA 1
ATOM 1775 C C . ALA A 1 218 ? -2.104 -1.894 25.939 1.00 82.69 218 ALA A C 1
ATOM 1777 O O . ALA A 1 218 ? -1.721 -0.947 26.623 1.00 82.69 218 ALA A O 1
ATOM 1778 N N . LYS A 1 219 ? -3.405 -2.175 25.790 1.00 84.06 219 LYS A N 1
ATOM 1779 C CA . LYS A 1 219 ? -4.482 -1.397 26.419 1.00 84.06 219 LYS A CA 1
ATOM 1780 C C . LYS A 1 219 ? -4.556 -1.601 27.936 1.00 84.06 219 LYS A C 1
ATOM 1782 O O . LYS A 1 219 ? -5.050 -0.719 28.637 1.00 84.06 219 LYS A O 1
ATOM 1787 N N . GLU A 1 220 ? -4.136 -2.756 28.439 1.00 82.81 220 GLU A N 1
ATOM 1788 C CA . GLU A 1 220 ? -4.038 -3.019 29.878 1.00 82.81 220 GLU A CA 1
ATOM 1789 C C . GLU A 1 220 ? -2.807 -2.349 30.484 1.00 82.81 220 GLU A C 1
ATOM 1791 O O . GLU A 1 220 ? -2.919 -1.711 31.528 1.00 82.81 220 GLU A O 1
ATOM 1796 N N . VAL A 1 221 ? -1.661 -2.422 29.800 1.00 81.94 221 VAL A N 1
ATOM 1797 C CA . VAL A 1 221 ? -0.423 -1.754 30.226 1.00 81.94 221 VAL A CA 1
ATOM 1798 C C . VAL A 1 221 ? -0.595 -0.236 30.250 1.00 81.94 221 VAL A C 1
ATOM 1800 O O . VAL A 1 221 ? -0.208 0.389 31.224 1.00 81.94 221 VAL A O 1
ATOM 1803 N N . SER A 1 222 ? -1.245 0.363 29.246 1.00 77.88 222 SER A N 1
ATOM 1804 C CA . SER A 1 222 ? -1.458 1.819 29.192 1.00 77.88 222 SER A CA 1
ATOM 1805 C C . SER A 1 222 ? -2.441 2.363 30.240 1.00 77.88 222 SER A C 1
ATOM 1807 O O . SER A 1 222 ? -2.700 3.563 30.264 1.00 77.88 222 SER A O 1
ATOM 1809 N N . LYS A 1 223 ? -3.100 1.488 31.008 1.00 72.19 223 LYS A N 1
ATOM 1810 C CA . LYS A 1 223 ? -4.057 1.855 32.063 1.00 72.19 223 LYS A CA 1
ATOM 1811 C C . LYS A 1 223 ? -3.478 1.729 33.475 1.00 72.19 223 LYS A C 1
ATOM 1813 O O . LYS A 1 223 ? -4.168 2.122 34.414 1.00 72.19 223 LYS A O 1
ATOM 1818 N N . LYS A 1 224 ? -2.287 1.147 33.620 1.00 55.03 224 LYS A N 1
ATOM 1819 C CA . LYS A 1 224 ? -1.510 1.136 34.864 1.00 55.03 224 LYS A CA 1
ATOM 1820 C C . LYS A 1 224 ? -0.548 2.315 34.871 1.00 55.03 224 LYS A C 1
ATOM 1822 O O . LYS A 1 224 ? -0.305 2.818 35.985 1.00 55.03 224 LYS A O 1
#